Protein AF-X0TXX4-F1 (afdb_monomer_lite)

Secondary structure (DSSP, 8-state):
--SEEEEEETTEEEEEEE-SSPPPP--PPP-SSSSSSTTSS---S----EEEESSPPPHHHHHHHTTS---S--TTEEEEE-----SSSEE---STT---EESSSSSS--TTSPPP----S-----------SS-SSS--S--TTS---PPP-PPPBTTB-GGGS-GGG---SS-PPPPP----

InterPro domains:
  IPR013320 Concanavalin A-like lectin/glucanase domain superfamily [SSF49899] (5-96)

pLDDT: mean 77.92, std 17.13, range [40.81, 97.69]

Foldseek 3Di:
DDQWDWDDDLLHTDDIDGNPDDPDDDPQDDDDQADRACVHRGHDDDDFWDWDFPDDDDSVRCNVPVQARDQQDPPRTPFTFGLPPQDDFWGFTSHPNGPIDGFDDDRDDDPSTDHRDDDPDPRPPVPPPPPDPDDPDDDDPDDVVPVDPDDDDDDADPPGDPVPDDPVPDDDDPDDDDDDPDDD

Structure (mmCIF, N/CA/C/O backbone):
data_AF-X0TXX4-F1
#
_entry.id   AF-X0TXX4-F1
#
loop_
_atom_site.group_PDB
_atom_site.id
_atom_site.type_symbol
_atom_site.label_atom_id
_atom_site.label_alt_id
_atom_site.label_comp_id
_atom_site.label_asym_id
_atom_site.label_entity_id
_atom_site.label_seq_id
_atom_site.pdbx_PDB_ins_code
_atom_site.Cartn_x
_atom_site.Cartn_y
_atom_site.Cartn_z
_atom_site.occupancy
_atom_site.B_iso_or_equiv
_atom_site.auth_seq_id
_atom_site.auth_comp_id
_atom_site.auth_asym_id
_atom_site.auth_atom_id
_atom_site.pdbx_PDB_model_num
ATOM 1 N N . ALA A 1 1 ? -18.451 12.561 2.184 1.00 51.50 1 ALA A N 1
ATOM 2 C CA . ALA A 1 1 ? -16.978 12.527 2.180 1.00 51.50 1 ALA A CA 1
ATOM 3 C C . ALA A 1 1 ? -16.481 13.379 3.340 1.00 51.50 1 ALA A C 1
ATOM 5 O O . ALA A 1 1 ? -17.123 14.383 3.632 1.00 51.50 1 ALA A O 1
ATOM 6 N N . GLY A 1 2 ? -15.436 12.949 4.050 1.00 64.19 2 GLY A N 1
ATOM 7 C CA . GLY A 1 2 ? -14.816 13.775 5.089 1.00 64.19 2 GLY A CA 1
ATOM 8 C C . GLY A 1 2 ? -14.065 14.939 4.447 1.00 64.19 2 GLY A C 1
ATOM 9 O O . GLY A 1 2 ? -13.413 14.756 3.428 1.00 64.19 2 GLY A O 1
ATOM 10 N N . ASP A 1 3 ? -14.141 16.124 5.038 1.00 80.75 3 ASP A N 1
ATOM 11 C CA . ASP A 1 3 ? -13.482 17.353 4.580 1.00 80.75 3 ASP A CA 1
ATOM 12 C C . ASP A 1 3 ? -12.011 17.434 5.022 1.00 80.75 3 ASP A C 1
ATOM 14 O O . ASP A 1 3 ? -11.414 18.511 5.031 1.00 80.75 3 ASP A O 1
ATOM 18 N N . ARG A 1 4 ? -11.412 16.313 5.456 1.00 86.88 4 ARG A N 1
ATOM 19 C CA . ARG A 1 4 ? -10.088 16.290 6.088 1.00 86.88 4 ARG A CA 1
ATOM 20 C C . ARG A 1 4 ? -9.226 15.132 5.611 1.00 86.88 4 ARG A C 1
ATOM 22 O O . ARG A 1 4 ? -9.661 13.985 5.608 1.00 86.88 4 ARG A O 1
ATOM 29 N N . GLY A 1 5 ? -7.972 15.444 5.295 1.00 90.88 5 GLY A N 1
ATOM 30 C CA . GLY A 1 5 ? -6.904 14.479 5.061 1.00 90.88 5 GLY A CA 1
ATOM 31 C C . GLY A 1 5 ? -6.126 14.224 6.342 1.00 90.88 5 GLY A C 1
ATOM 32 O O . GLY A 1 5 ? -5.803 15.161 7.078 1.00 90.88 5 GLY A O 1
ATOM 33 N N . ARG A 1 6 ? -5.829 12.954 6.611 1.00 92.88 6 ARG A N 1
ATOM 34 C CA . ARG A 1 6 ? -5.108 12.525 7.808 1.00 92.88 6 ARG A CA 1
ATOM 35 C C . ARG A 1 6 ? -3.927 11.649 7.432 1.00 92.88 6 ARG A C 1
ATOM 37 O O . ARG A 1 6 ? -4.022 10.857 6.502 1.00 92.88 6 ARG A O 1
ATOM 44 N N . VAL A 1 7 ? -2.834 11.795 8.171 1.00 94.88 7 VAL A N 1
ATOM 45 C CA . VAL A 1 7 ? -1.635 10.961 8.032 1.00 94.88 7 VAL A CA 1
ATOM 46 C C . VAL A 1 7 ? -1.373 10.293 9.366 1.00 94.88 7 VAL A C 1
ATOM 48 O O . VAL A 1 7 ? -1.309 10.974 10.392 1.00 94.88 7 VAL A O 1
ATOM 51 N N . TYR A 1 8 ? -1.198 8.977 9.339 1.00 93.62 8 TYR A N 1
ATOM 52 C CA . TYR A 1 8 ? -0.873 8.159 10.499 1.00 93.62 8 TYR A CA 1
ATOM 53 C C . TYR A 1 8 ? 0.504 7.526 10.296 1.00 93.62 8 TYR A C 1
ATOM 55 O O . TYR A 1 8 ? 0.821 7.085 9.197 1.00 93.62 8 TYR A O 1
ATOM 63 N N . ILE A 1 9 ? 1.319 7.490 11.350 1.00 93.19 9 ILE A N 1
ATOM 64 C CA . ILE A 1 9 ? 2.591 6.753 11.379 1.00 93.19 9 ILE A CA 1
ATOM 65 C C . ILE A 1 9 ? 2.544 5.836 12.596 1.00 93.19 9 ILE A C 1
ATOM 67 O O . ILE A 1 9 ? 2.310 6.318 13.708 1.00 93.19 9 ILE A O 1
ATOM 71 N N . ASN A 1 10 ? 2.740 4.533 12.379 1.00 88.38 10 ASN A N 1
ATOM 72 C CA . ASN A 1 10 ? 2.623 3.484 13.402 1.00 88.38 10 ASN A CA 1
ATOM 73 C C . ASN A 1 10 ? 1.278 3.553 14.151 1.00 88.38 10 ASN A C 1
ATOM 75 O O . ASN A 1 10 ? 1.226 3.519 15.379 1.00 88.38 10 ASN A O 1
ATOM 79 N N . GLY A 1 11 ? 0.186 3.774 13.409 1.00 89.19 11 GLY A N 1
ATOM 80 C CA . GLY A 1 11 ? -1.167 3.888 13.964 1.00 89.19 11 GLY A CA 1
ATOM 81 C C . GLY A 1 11 ? -1.460 5.178 14.744 1.00 89.19 11 GLY A C 1
ATOM 82 O O . GLY A 1 11 ? -2.554 5.325 15.285 1.00 89.19 11 GLY A O 1
ATOM 83 N N . ILE A 1 12 ? -0.522 6.131 14.809 1.00 91.75 12 ILE A N 1
ATOM 84 C CA . ILE A 1 12 ? -0.677 7.404 15.531 1.00 91.75 12 ILE A CA 1
ATOM 85 C C . ILE A 1 12 ? -0.851 8.550 14.530 1.00 91.75 12 ILE A C 1
ATOM 87 O O . ILE A 1 12 ? -0.018 8.719 13.640 1.00 91.75 12 ILE A O 1
ATOM 91 N N . GLU A 1 13 ? -1.895 9.371 14.695 1.00 95.00 13 GLU A N 1
ATOM 92 C CA . GLU A 1 13 ? -2.137 10.554 13.851 1.00 95.00 13 GLU A CA 1
ATOM 93 C C . GLU A 1 13 ? -0.958 11.540 13.964 1.00 95.00 13 GLU A C 1
ATOM 95 O O . GLU A 1 13 ? -0.559 11.939 15.060 1.00 95.00 13 GLU A O 1
ATOM 100 N N . LYS A 1 14 ? -0.381 11.926 12.823 1.00 97.00 14 LYS A N 1
ATOM 101 C CA . LYS A 1 14 ? 0.724 12.894 12.707 1.00 97.00 14 LYS A CA 1
ATOM 102 C C . LYS A 1 14 ? 0.319 14.179 12.007 1.00 97.00 14 LYS A C 1
ATOM 104 O O . LYS A 1 14 ? 0.897 15.226 12.284 1.00 97.00 14 LYS A O 1
ATOM 109 N N . ALA A 1 15 ? -0.655 14.107 11.107 1.00 94.69 15 ALA A N 1
ATOM 110 C CA . ALA A 1 15 ? -1.175 15.272 10.413 1.00 94.69 15 ALA A CA 1
ATOM 111 C C . ALA A 1 15 ? -2.677 15.145 10.198 1.00 94.69 15 ALA A C 1
ATOM 113 O O . ALA A 1 15 ? -3.202 14.050 10.002 1.00 94.69 15 ALA A O 1
ATOM 114 N N . ASN A 1 16 ? -3.345 16.294 10.217 1.00 93.25 16 ASN A N 1
ATOM 115 C CA . ASN A 1 16 ? -4.785 16.393 10.075 1.00 93.25 16 ASN A CA 1
ATOM 116 C C . ASN A 1 16 ? -5.146 17.767 9.505 1.00 93.25 16 ASN A C 1
ATOM 118 O O . ASN A 1 16 ? -5.205 18.761 10.232 1.00 93.25 16 ASN A O 1
ATOM 122 N N . GLY A 1 17 ? -5.354 17.827 8.193 1.00 92.12 17 GLY A N 1
ATOM 123 C CA . GLY A 1 17 ? -5.601 19.063 7.453 1.00 92.12 17 GLY A CA 1
ATOM 124 C C . GLY A 1 17 ? -6.979 19.072 6.810 1.00 92.12 17 GLY A C 1
ATOM 125 O O . GLY A 1 17 ? -7.472 18.026 6.399 1.00 92.12 17 GLY A O 1
ATOM 126 N N . ALA A 1 18 ? -7.591 20.251 6.701 1.00 90.31 18 ALA A N 1
ATOM 127 C CA . ALA A 1 18 ? -8.781 20.415 5.874 1.00 90.31 18 ALA A CA 1
ATOM 128 C C . ALA A 1 18 ? -8.404 20.244 4.394 1.00 90.31 18 ALA A C 1
ATOM 130 O O . ALA A 1 18 ? -7.414 20.818 3.936 1.00 90.31 18 ALA A O 1
ATOM 131 N N . MET A 1 19 ? -9.187 19.465 3.655 1.00 86.25 19 MET A N 1
ATOM 132 C CA . MET A 1 19 ? -9.101 19.403 2.203 1.00 86.25 19 MET A CA 1
ATOM 133 C C . MET A 1 19 ? -9.845 20.613 1.641 1.00 86.25 19 MET A C 1
ATOM 135 O O . MET A 1 19 ? -11.038 20.786 1.871 1.00 86.25 19 MET A O 1
ATOM 139 N N . THR A 1 20 ? -9.129 21.490 0.940 1.00 82.56 20 THR A N 1
ATOM 140 C CA . THR A 1 20 ? -9.708 22.703 0.336 1.00 82.56 20 THR A CA 1
ATOM 141 C C . THR A 1 20 ? -10.320 22.446 -1.039 1.00 82.56 20 THR A C 1
ATOM 143 O O . THR A 1 20 ? -11.032 23.298 -1.566 1.00 82.56 20 THR A O 1
ATOM 146 N N . THR A 1 21 ? -10.044 21.277 -1.615 1.00 80.56 21 THR A N 1
ATOM 147 C CA . THR A 1 21 ? -10.571 20.789 -2.888 1.00 80.56 21 THR A CA 1
ATOM 148 C C . THR A 1 21 ? -10.736 19.280 -2.806 1.00 80.56 21 THR A C 1
ATOM 150 O O . THR A 1 21 ? -9.852 18.605 -2.271 1.00 80.56 21 THR A O 1
ATOM 153 N N . ASP A 1 22 ? -11.810 18.753 -3.385 1.00 78.56 22 ASP A N 1
ATOM 154 C CA . ASP A 1 22 ? -11.937 17.311 -3.575 1.00 78.56 22 ASP A CA 1
ATOM 155 C C . ASP A 1 22 ? -10.839 16.805 -4.530 1.00 78.56 22 ASP A C 1
ATOM 157 O O . ASP A 1 22 ? -10.468 17.521 -5.472 1.00 78.56 22 ASP A O 1
ATOM 161 N N . PRO A 1 23 ? -10.304 15.588 -4.322 1.00 76.38 23 PRO A N 1
ATOM 162 C CA . PRO A 1 23 ? -9.406 14.965 -5.283 1.00 76.38 23 PRO A CA 1
ATOM 163 C C . PRO A 1 23 ? -10.091 14.880 -6.651 1.00 76.38 23 PRO A C 1
ATOM 165 O O . PRO A 1 23 ? -11.143 14.256 -6.794 1.00 76.38 23 PRO A O 1
ATOM 168 N N . ALA A 1 24 ? -9.509 15.523 -7.662 1.00 75.38 24 ALA A N 1
ATOM 169 C CA . ALA A 1 24 ? -10.048 15.473 -9.013 1.00 75.38 24 ALA A CA 1
ATOM 170 C C . ALA A 1 24 ? -9.874 14.064 -9.597 1.00 75.38 24 ALA A C 1
ATOM 172 O O . ALA A 1 24 ? -8.774 13.501 -9.570 1.00 75.38 24 ALA A O 1
ATOM 173 N N . SER A 1 25 ? -10.944 13.521 -10.182 1.00 79.12 25 SER A N 1
ATOM 174 C CA . SER A 1 25 ? -10.847 12.326 -11.017 1.00 79.12 25 SER A CA 1
ATOM 175 C C . SER A 1 25 ? -9.889 12.598 -12.173 1.00 79.12 25 SER A C 1
ATOM 177 O O . SER A 1 25 ? -10.044 13.594 -12.885 1.00 79.12 25 SER A O 1
ATOM 179 N N . ASN A 1 26 ? -8.925 11.713 -12.370 1.00 80.69 26 ASN A N 1
ATOM 180 C CA . ASN A 1 26 ? -8.012 11.752 -13.499 1.00 80.69 26 ASN A CA 1
ATOM 181 C C . ASN A 1 26 ? -7.739 10.324 -13.980 1.00 80.69 26 ASN A C 1
ATOM 183 O O . ASN A 1 26 ? -7.977 9.361 -13.254 1.00 80.69 26 ASN A O 1
ATOM 187 N N . ASP A 1 27 ? -7.272 10.210 -15.214 1.00 79.50 27 ASP A N 1
ATOM 188 C CA . ASP A 1 27 ? -6.887 8.968 -15.883 1.00 79.50 27 ASP A CA 1
ATOM 189 C C . ASP A 1 27 ? -5.367 8.740 -15.848 1.00 79.50 27 ASP A C 1
ATOM 191 O O . ASP A 1 27 ? -4.839 7.893 -16.572 1.00 79.50 27 ASP A O 1
ATOM 195 N N . ALA A 1 28 ? -4.642 9.496 -15.014 1.00 81.81 28 ALA A N 1
ATOM 196 C CA . ALA A 1 28 ? -3.208 9.333 -14.894 1.00 81.81 28 ALA A CA 1
ATOM 197 C C . ALA A 1 28 ? -2.888 7.984 -14.244 1.00 81.81 28 ALA A C 1
ATOM 199 O O . ALA A 1 28 ? -3.539 7.541 -13.298 1.00 81.81 28 ALA A O 1
ATOM 200 N N . THR A 1 29 ? -1.836 7.338 -14.739 1.00 82.62 29 THR A N 1
ATOM 201 C CA . THR A 1 29 ? -1.338 6.096 -14.153 1.00 82.62 29 THR A CA 1
ATOM 202 C C . THR A 1 29 ? -0.909 6.331 -12.707 1.00 82.62 29 THR A C 1
ATOM 204 O O . THR A 1 29 ? -0.007 7.131 -12.451 1.00 82.62 29 THR A O 1
ATOM 207 N N . THR A 1 30 ? -1.510 5.599 -11.770 1.00 86.81 30 THR A N 1
ATOM 208 C CA . THR A 1 30 ? -1.076 5.583 -10.371 1.00 86.81 30 THR A CA 1
ATOM 209 C C . THR A 1 30 ? 0.318 4.972 -10.262 1.00 86.81 30 THR A C 1
ATOM 211 O O . THR A 1 30 ? 0.625 3.967 -10.904 1.00 86.81 30 THR A O 1
ATOM 214 N N . LYS A 1 31 ? 1.180 5.596 -9.461 1.00 88.12 31 LYS A N 1
ATOM 215 C CA . LYS A 1 31 ? 2.550 5.143 -9.218 1.00 88.12 31 LYS A CA 1
ATOM 216 C C . LYS A 1 31 ? 2.797 5.065 -7.722 1.00 88.12 31 LYS A C 1
ATOM 218 O O . LYS A 1 31 ? 2.371 5.943 -6.977 1.00 88.12 31 LYS A O 1
ATOM 223 N N . ILE A 1 32 ? 3.508 4.025 -7.311 1.00 90.06 32 ILE A N 1
ATOM 224 C CA . ILE A 1 32 ? 3.981 3.829 -5.943 1.00 90.06 32 ILE A CA 1
ATOM 225 C C . ILE A 1 32 ? 5.501 4.035 -5.967 1.00 90.06 32 ILE A C 1
ATOM 227 O O . ILE A 1 32 ? 6.170 3.618 -6.911 1.00 90.06 32 ILE A O 1
ATOM 231 N N . GLY A 1 33 ? 6.040 4.751 -4.978 1.00 89.56 33 GLY A N 1
ATOM 232 C CA . GLY A 1 33 ? 7.481 5.014 -4.857 1.00 89.56 33 GLY A CA 1
ATOM 233 C C . GLY A 1 33 ? 8.025 6.229 -5.627 1.00 89.56 33 GLY A C 1
ATOM 234 O O . GLY A 1 33 ? 9.213 6.520 -5.524 1.00 89.56 33 GLY A O 1
ATOM 235 N N . CYS A 1 34 ? 7.203 6.981 -6.366 1.00 85.12 34 CYS A N 1
ATOM 236 C CA . CYS A 1 34 ? 7.596 8.262 -6.979 1.00 85.12 34 CYS A CA 1
ATOM 237 C C . CYS A 1 34 ? 6.379 9.169 -7.222 1.00 85.12 34 CYS A C 1
ATOM 239 O O . CYS A 1 34 ? 5.239 8.710 -7.138 1.00 85.12 34 CYS A O 1
ATOM 241 N N . ARG A 1 35 ? 6.602 10.453 -7.546 1.00 79.25 35 ARG A N 1
ATOM 242 C CA . ARG A 1 35 ? 5.504 11.396 -7.829 1.00 79.25 35 ARG A CA 1
ATOM 243 C C . ARG A 1 35 ? 4.951 11.258 -9.248 1.00 79.25 35 ARG A C 1
ATOM 245 O O . ARG A 1 35 ? 3.742 11.176 -9.421 1.00 79.25 35 ARG A O 1
ATOM 252 N N . ASN A 1 36 ? 5.825 11.282 -10.254 1.00 73.12 36 ASN A N 1
ATOM 253 C CA . ASN A 1 36 ? 5.432 11.265 -11.672 1.00 73.12 36 ASN A CA 1
ATOM 254 C C . ASN A 1 36 ? 6.213 10.228 -12.494 1.00 73.12 36 ASN A C 1
ATOM 256 O O . ASN A 1 36 ? 5.648 9.575 -13.368 1.00 73.12 36 ASN A O 1
ATOM 260 N N . ASN A 1 37 ? 7.515 10.082 -12.247 1.00 72.56 37 ASN A N 1
ATOM 261 C CA . ASN A 1 37 ? 8.386 9.070 -12.848 1.00 72.56 37 ASN A CA 1
ATOM 262 C C . ASN A 1 37 ? 9.597 8.829 -11.929 1.00 72.56 37 ASN A C 1
ATOM 264 O O . ASN A 1 37 ? 9.779 9.565 -10.962 1.00 72.56 37 ASN A O 1
ATOM 268 N N . PHE A 1 38 ? 10.438 7.838 -12.247 1.00 66.75 38 PHE A N 1
ATOM 269 C CA . PHE A 1 38 ? 11.605 7.462 -11.433 1.00 66.75 38 PHE A CA 1
ATOM 270 C C . PHE A 1 38 ? 12.577 8.611 -11.123 1.00 66.75 38 PHE A C 1
ATOM 272 O O . PHE A 1 38 ? 13.254 8.580 -10.102 1.00 66.75 38 PHE A O 1
ATOM 279 N N . ASN A 1 39 ? 12.630 9.642 -11.968 1.00 74.56 39 ASN A N 1
ATOM 280 C CA . ASN A 1 39 ? 13.518 10.787 -11.779 1.00 74.56 39 ASN A CA 1
ATOM 281 C C . ASN A 1 39 ? 12.857 11.940 -11.003 1.00 74.56 39 ASN A C 1
ATOM 283 O O . ASN A 1 39 ? 13.535 12.910 -10.667 1.00 74.56 39 ASN A O 1
ATOM 287 N N . ASP A 1 40 ? 11.552 11.858 -10.724 1.00 80.69 40 ASP A N 1
ATOM 288 C CA . ASP A 1 40 ? 10.781 12.911 -10.068 1.00 80.69 40 ASP A CA 1
ATOM 289 C C . ASP A 1 40 ? 10.355 12.488 -8.657 1.00 80.69 40 ASP A C 1
ATOM 291 O O . ASP A 1 40 ? 9.339 11.812 -8.460 1.00 80.69 40 ASP A O 1
ATOM 295 N N . PHE A 1 41 ? 11.159 12.916 -7.679 1.00 81.50 41 PHE A N 1
ATOM 296 C CA . PHE A 1 41 ? 11.013 12.614 -6.251 1.00 81.50 41 PHE A CA 1
ATOM 297 C C . PHE A 1 41 ? 10.909 11.106 -5.961 1.00 81.50 41 PHE A C 1
ATOM 299 O O . PHE A 1 41 ? 9.877 10.655 -5.453 1.00 81.50 41 PHE A O 1
ATOM 306 N N . PRO A 1 42 ? 11.951 10.313 -6.279 1.00 84.94 42 PRO A N 1
ATOM 307 C CA . PRO A 1 42 ? 11.963 8.901 -5.925 1.00 84.94 42 PRO A CA 1
ATOM 308 C C . PRO A 1 42 ? 11.967 8.730 -4.403 1.00 84.94 42 PRO A C 1
ATOM 310 O O . PRO A 1 42 ? 12.695 9.417 -3.680 1.00 84.94 42 PRO A O 1
ATOM 313 N N . PHE A 1 43 ? 11.157 7.794 -3.922 1.00 89.00 43 PHE A N 1
ATOM 314 C CA . PHE A 1 43 ? 11.247 7.303 -2.558 1.00 89.00 43 PHE A CA 1
ATOM 315 C C . PHE A 1 43 ? 12.504 6.440 -2.424 1.00 89.00 43 PHE A C 1
ATOM 317 O O . PHE A 1 43 ? 12.724 5.530 -3.219 1.00 89.00 43 PHE A O 1
ATOM 324 N N . ASN A 1 44 ? 13.338 6.740 -1.429 1.00 87.19 44 ASN A N 1
ATOM 325 C CA . ASN A 1 44 ? 14.546 5.973 -1.145 1.00 87.19 44 ASN A CA 1
ATOM 326 C C . ASN A 1 44 ? 14.307 5.077 0.075 1.00 87.19 44 ASN A C 1
ATOM 328 O O . ASN A 1 44 ? 14.536 5.497 1.210 1.00 87.19 44 ASN A O 1
ATOM 332 N N . GLY A 1 45 ? 13.793 3.877 -0.178 1.00 88.75 45 GLY A N 1
ATOM 333 C CA . GLY A 1 45 ? 13.467 2.874 0.831 1.00 88.75 45 GLY A CA 1
ATOM 334 C C . GLY A 1 45 ? 12.738 1.681 0.216 1.00 88.75 45 GLY A C 1
ATOM 335 O O . GLY A 1 45 ? 12.571 1.613 -1.002 1.00 88.75 45 GLY A O 1
ATOM 336 N N . THR A 1 46 ? 12.295 0.760 1.065 1.00 89.69 46 THR A N 1
ATOM 337 C CA . THR A 1 46 ? 11.452 -0.384 0.695 1.00 89.69 46 THR A CA 1
ATOM 338 C C . THR A 1 46 ? 9.981 -0.085 0.992 1.00 89.69 46 THR A C 1
ATOM 340 O O . THR A 1 46 ? 9.664 0.749 1.845 1.00 89.69 46 THR A O 1
ATOM 343 N N . ILE A 1 47 ? 9.078 -0.712 0.238 1.00 90.81 47 ILE A N 1
ATOM 344 C CA . ILE A 1 47 ? 7.623 -0.579 0.373 1.00 90.81 47 ILE A CA 1
ATOM 345 C C . ILE A 1 47 ? 7.052 -1.990 0.430 1.00 90.81 47 ILE A C 1
ATOM 347 O O . ILE A 1 47 ? 7.492 -2.844 -0.330 1.00 90.81 47 ILE A O 1
ATOM 351 N N . ASP A 1 48 ? 6.086 -2.190 1.317 1.00 91.56 48 ASP A N 1
ATOM 352 C CA . ASP A 1 48 ? 5.453 -3.474 1.601 1.00 91.56 48 ASP A CA 1
ATOM 353 C C . ASP A 1 48 ? 3.966 -3.242 1.956 1.00 91.56 48 ASP A C 1
ATOM 355 O O . ASP A 1 48 ? 3.602 -2.116 2.326 1.00 91.56 48 ASP A O 1
ATOM 359 N N . GLU A 1 49 ? 3.121 -4.271 1.834 1.00 92.50 49 GLU A N 1
ATOM 360 C CA . GLU A 1 49 ? 1.732 -4.315 2.331 1.00 92.50 49 GLU A CA 1
ATOM 361 C C . GLU A 1 49 ? 0.846 -3.115 1.903 1.00 92.50 49 GLU A C 1
ATOM 363 O O . GLU A 1 49 ? 0.124 -2.502 2.703 1.00 92.50 49 GLU A O 1
ATOM 368 N N . VAL A 1 50 ? 0.886 -2.728 0.622 1.00 94.75 50 VAL A N 1
ATOM 369 C CA . VAL A 1 50 ? 0.118 -1.572 0.128 1.00 94.75 50 VAL A CA 1
ATOM 370 C C . VAL A 1 50 ? -1.343 -1.946 -0.068 1.00 94.75 50 VAL A C 1
ATOM 372 O O . VAL A 1 50 ? -1.677 -2.734 -0.945 1.00 94.75 50 VAL A O 1
ATOM 375 N N . ALA A 1 51 ? -2.235 -1.291 0.673 1.00 95.88 51 ALA A N 1
ATOM 376 C CA . ALA A 1 51 ? -3.680 -1.452 0.550 1.00 95.88 51 ALA A CA 1
ATOM 377 C C . ALA A 1 51 ? -4.386 -0.115 0.281 1.00 95.88 51 ALA A C 1
ATOM 379 O O . ALA A 1 51 ? -4.039 0.924 0.852 1.00 95.88 51 ALA A O 1
ATOM 380 N N . ILE A 1 52 ? -5.419 -0.142 -0.561 1.00 95.81 52 ILE A N 1
ATOM 381 C CA . ILE A 1 52 ? -6.269 1.012 -0.873 1.00 95.81 52 ILE A CA 1
ATOM 382 C C . ILE A 1 52 ? -7.716 0.650 -0.550 1.00 95.81 52 ILE A C 1
ATOM 384 O O . ILE A 1 52 ? -8.207 -0.396 -0.967 1.00 95.81 52 ILE A O 1
ATOM 388 N N . TYR A 1 53 ? -8.409 1.543 0.156 1.00 95.81 53 TYR A N 1
ATOM 389 C CA . TYR A 1 53 ? -9.816 1.398 0.526 1.00 95.81 53 TYR A CA 1
ATOM 390 C C . TYR A 1 53 ? -10.660 2.518 -0.094 1.00 95.81 53 TYR A C 1
ATOM 392 O O . TYR A 1 53 ? -10.202 3.656 -0.200 1.00 95.81 53 TYR A O 1
ATOM 400 N N . ASP A 1 54 ? -11.915 2.231 -0.445 1.00 94.38 54 ASP A N 1
ATOM 401 C CA . ASP A 1 54 ? -12.878 3.230 -0.949 1.00 94.38 54 ASP A CA 1
ATOM 402 C C . ASP A 1 54 ? -13.468 4.134 0.155 1.00 94.38 54 ASP A C 1
ATOM 404 O O . ASP A 1 54 ? -14.290 5.020 -0.103 1.00 94.38 54 ASP A O 1
ATOM 408 N N . ARG A 1 55 ? -13.028 3.923 1.400 1.00 93.38 55 ARG A N 1
ATOM 409 C CA . ARG A 1 55 ? -13.483 4.633 2.592 1.00 93.38 55 ARG A CA 1
ATOM 410 C C . ARG A 1 55 ? -12.315 5.069 3.462 1.00 93.38 55 ARG A C 1
ATOM 412 O O . ARG A 1 55 ? -11.227 4.500 3.428 1.00 93.38 55 ARG A O 1
ATOM 419 N N . ALA A 1 56 ? -12.584 6.042 4.326 1.00 92.31 56 ALA A N 1
ATOM 420 C CA . ALA A 1 56 ? -11.668 6.372 5.406 1.00 92.31 56 ALA A CA 1
ATOM 421 C C . ALA A 1 56 ? -11.665 5.249 6.458 1.00 92.31 56 ALA A C 1
ATOM 423 O O . ALA A 1 56 ? -12.731 4.828 6.919 1.00 92.31 56 ALA A O 1
ATOM 424 N N . LEU A 1 57 ? -10.470 4.796 6.840 1.00 93.69 57 LEU A N 1
ATOM 425 C CA . LEU A 1 57 ? -10.266 3.904 7.979 1.00 93.69 57 LEU A CA 1
ATOM 426 C C . LEU A 1 57 ? -10.210 4.704 9.287 1.00 93.69 57 LEU A C 1
ATOM 428 O O . LEU A 1 57 ? -9.729 5.843 9.311 1.00 93.69 57 LEU A O 1
ATOM 432 N N . SER A 1 58 ? -10.683 4.107 10.379 1.00 92.00 58 SER A N 1
ATOM 433 C CA . SER A 1 58 ? -10.480 4.635 11.729 1.00 92.00 58 SER A CA 1
ATOM 434 C C . SER A 1 58 ? -9.054 4.358 12.225 1.00 92.00 58 SER A C 1
ATOM 436 O O . SER A 1 58 ? -8.334 3.521 11.680 1.00 92.00 58 SER A O 1
ATOM 438 N N . ALA A 1 59 ? -8.626 5.051 13.285 1.00 91.62 59 ALA A N 1
ATOM 439 C CA . ALA A 1 59 ? -7.314 4.804 13.884 1.00 91.62 59 ALA A CA 1
ATOM 440 C C . ALA A 1 59 ? -7.209 3.382 14.469 1.00 91.62 59 ALA A C 1
ATOM 442 O O . ALA A 1 59 ? -6.148 2.765 14.418 1.00 91.62 59 ALA A O 1
ATOM 443 N N . GLU A 1 60 ? -8.311 2.857 15.003 1.00 91.19 60 GLU A N 1
ATOM 444 C CA . GLU A 1 60 ? -8.418 1.496 15.528 1.00 91.19 60 GLU A CA 1
ATOM 445 C C . GLU A 1 60 ? -8.273 0.460 14.412 1.00 91.19 60 GLU A C 1
ATOM 447 O O . GLU A 1 60 ? -7.518 -0.493 14.576 1.00 91.19 60 GLU A O 1
ATOM 452 N N . GLU A 1 61 ? -8.925 0.673 13.266 1.00 93.12 61 GLU A N 1
ATOM 453 C CA . GLU A 1 61 ? -8.804 -0.210 12.098 1.00 93.12 61 GLU A CA 1
ATOM 454 C C . GLU A 1 61 ? -7.378 -0.211 11.540 1.00 93.12 61 GLU A C 1
ATOM 456 O O . GLU A 1 61 ? -6.817 -1.272 11.278 1.00 93.12 61 GLU A O 1
ATOM 461 N N . ILE A 1 62 ? -6.751 0.966 11.432 1.00 92.44 62 ILE A N 1
ATOM 462 C CA . ILE A 1 62 ? -5.344 1.078 11.019 1.00 92.44 62 ILE A CA 1
ATOM 463 C C . ILE A 1 62 ? -4.451 0.270 11.967 1.00 92.44 62 ILE A C 1
ATOM 465 O O . ILE A 1 62 ? -3.611 -0.500 11.515 1.00 92.44 62 ILE A O 1
ATOM 469 N N . ARG A 1 63 ? -4.637 0.416 13.283 1.00 90.12 63 ARG A N 1
ATOM 470 C CA . ARG A 1 63 ? -3.837 -0.302 14.285 1.00 90.12 63 ARG A CA 1
ATOM 471 C C . ARG A 1 63 ? -4.068 -1.808 14.283 1.00 90.12 63 ARG A C 1
ATOM 473 O O . ARG A 1 63 ? -3.121 -2.539 14.543 1.00 90.12 63 ARG A O 1
ATOM 480 N N . ALA A 1 64 ? -5.297 -2.250 14.036 1.00 88.12 64 ALA A N 1
ATOM 481 C CA . ALA A 1 64 ? -5.625 -3.669 13.954 1.00 88.12 64 ALA A CA 1
ATOM 482 C C . ALA A 1 64 ? -4.940 -4.330 12.751 1.00 88.12 64 ALA A C 1
ATOM 484 O O . ALA A 1 64 ? -4.466 -5.454 12.869 1.00 88.12 64 ALA A O 1
ATOM 485 N N . ASN A 1 65 ? -4.841 -3.604 11.634 1.00 89.06 65 ASN A N 1
ATOM 486 C CA . ASN A 1 65 ? -4.361 -4.157 10.373 1.00 89.06 65 ASN A CA 1
ATOM 487 C C . ASN A 1 65 ? -2.847 -3.977 10.153 1.00 89.06 65 ASN A C 1
ATOM 489 O O . ASN A 1 65 ? -2.241 -4.782 9.461 1.00 89.06 65 ASN A O 1
ATOM 493 N N . MET A 1 66 ? -2.203 -2.954 10.735 1.00 87.31 66 MET A N 1
ATOM 494 C CA . MET A 1 66 ? -0.808 -2.583 10.404 1.00 87.31 66 MET A CA 1
ATOM 495 C C . MET A 1 66 ? 0.273 -3.622 10.760 1.00 87.31 66 MET A C 1
ATOM 497 O O . MET A 1 66 ? 1.439 -3.414 10.435 1.00 87.31 66 MET A O 1
ATOM 501 N N . HIS A 1 67 ? -0.081 -4.696 11.467 1.00 83.50 67 HIS A N 1
ATOM 502 C CA . HIS A 1 67 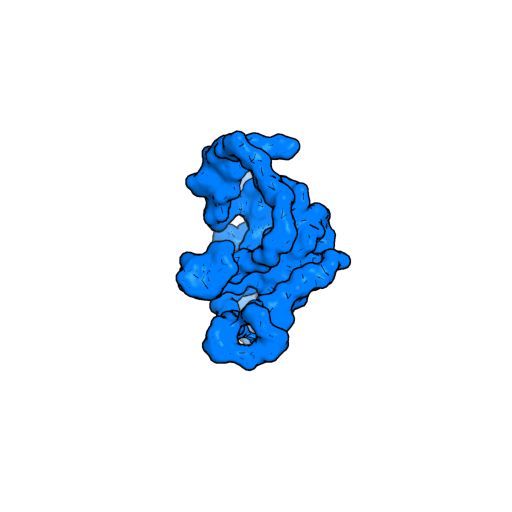? 0.834 -5.777 11.862 1.00 83.50 67 HIS A CA 1
ATOM 503 C C . HIS A 1 67 ? 0.368 -7.156 11.389 1.00 83.50 67 HIS A C 1
ATOM 505 O O . HIS A 1 67 ? 0.893 -8.177 11.832 1.00 83.50 67 HIS A O 1
ATOM 511 N N . THR A 1 68 ? -0.640 -7.197 10.525 1.00 84.06 68 THR A N 1
ATOM 512 C CA . THR A 1 68 ? -1.240 -8.435 10.042 1.00 84.06 68 THR A CA 1
ATOM 513 C C . THR A 1 68 ? -1.317 -8.391 8.532 1.00 84.06 68 THR A C 1
ATOM 515 O O . THR A 1 68 ? -1.813 -7.411 7.980 1.00 84.06 68 THR A O 1
ATOM 518 N N . ARG A 1 69 ? -0.915 -9.480 7.879 1.00 87.62 69 ARG A N 1
ATOM 519 C CA . ARG A 1 69 ? -1.189 -9.658 6.456 1.00 87.62 69 ARG A CA 1
ATOM 520 C C . ARG A 1 69 ? -2.700 -9.642 6.225 1.00 87.62 69 ARG A C 1
ATOM 522 O O . ARG A 1 69 ? -3.441 -10.332 6.935 1.00 87.62 69 ARG A O 1
ATOM 529 N N . LEU A 1 70 ? -3.145 -8.876 5.237 1.00 91.62 70 LEU A N 1
ATOM 530 C CA . LEU A 1 70 ? -4.547 -8.847 4.839 1.00 91.62 70 LEU A CA 1
ATOM 531 C C . LEU A 1 70 ? -4.912 -10.105 4.039 1.00 91.62 70 LEU A C 1
ATOM 533 O O . LEU A 1 70 ? -4.072 -10.790 3.460 1.00 91.62 70 LEU A O 1
ATOM 537 N N . THR A 1 71 ? -6.201 -10.421 4.008 1.00 93.00 71 THR A N 1
ATOM 538 C CA . THR A 1 71 ? -6.748 -11.556 3.250 1.00 93.00 71 THR A CA 1
ATOM 539 C C . THR A 1 71 ? -7.097 -11.198 1.806 1.00 93.00 71 THR A C 1
ATOM 541 O O . THR A 1 71 ? -7.434 -12.089 1.024 1.00 93.00 71 THR A O 1
ATOM 544 N N . GLY A 1 72 ? -7.092 -9.906 1.463 1.00 94.62 72 GLY A N 1
ATOM 545 C CA . GLY A 1 72 ? -7.505 -9.384 0.161 1.00 94.62 72 GLY A CA 1
ATOM 546 C C . GLY A 1 72 ? -9.022 -9.255 0.001 1.00 94.62 72 GLY A C 1
ATOM 547 O O . GLY A 1 72 ? -9.483 -8.800 -1.037 1.00 94.62 72 GLY A O 1
ATOM 548 N N . ASN A 1 73 ? -9.824 -9.628 1.003 1.00 94.75 73 ASN A N 1
ATOM 549 C CA . ASN A 1 73 ? -11.293 -9.571 0.952 1.00 94.75 73 ASN A CA 1
ATOM 550 C C . ASN A 1 73 ? -11.890 -8.634 2.010 1.00 94.75 73 ASN A C 1
ATOM 552 O O . ASN A 1 73 ? -13.072 -8.735 2.355 1.00 94.75 73 ASN A O 1
ATOM 556 N N . GLU A 1 74 ? -11.077 -7.732 2.552 1.00 94.56 74 GLU A N 1
ATOM 557 C CA . GLU A 1 74 ? -11.510 -6.761 3.541 1.00 94.56 74 GLU A CA 1
ATOM 558 C C . GLU A 1 74 ? -12.633 -5.879 2.966 1.00 94.56 74 GLU A C 1
ATOM 560 O O . GLU A 1 74 ? -12.588 -5.476 1.797 1.00 94.56 74 GLU A O 1
ATOM 565 N N . PRO A 1 75 ? -13.662 -5.540 3.765 1.00 93.62 75 PRO A N 1
ATOM 566 C CA . PRO A 1 75 ? -14.724 -4.658 3.309 1.00 93.62 75 PRO A CA 1
ATOM 567 C C . PRO A 1 75 ? -14.154 -3.344 2.783 1.00 93.62 75 PRO A C 1
ATOM 569 O O . PRO A 1 75 ? -13.339 -2.710 3.459 1.00 93.62 75 PRO A O 1
ATOM 572 N N . ASN A 1 76 ? -14.637 -2.922 1.611 1.00 95.31 76 ASN A N 1
ATOM 573 C CA . ASN A 1 76 ? -14.252 -1.670 0.961 1.00 95.31 76 ASN A CA 1
ATOM 574 C C . ASN A 1 76 ? -12.793 -1.605 0.477 1.00 95.31 76 ASN A C 1
ATOM 576 O O . ASN A 1 76 ? -12.332 -0.525 0.108 1.00 95.31 76 ASN A O 1
ATOM 580 N N . LEU A 1 77 ? -12.066 -2.724 0.463 1.00 96.31 77 LEU A N 1
ATOM 581 C CA . LEU A 1 77 ? -10.750 -2.817 -0.162 1.00 96.31 77 LEU A CA 1
ATOM 582 C C . LEU A 1 77 ? -10.894 -2.775 -1.688 1.00 96.31 77 LEU A C 1
ATOM 584 O O . LEU A 1 77 ? -11.698 -3.513 -2.247 1.00 96.31 77 LEU A O 1
ATOM 588 N N . VAL A 1 78 ? -10.112 -1.929 -2.358 1.00 96.25 78 VAL A N 1
ATOM 589 C CA . VAL A 1 78 ? -10.126 -1.764 -3.826 1.00 96.25 78 VAL A CA 1
ATOM 590 C C . VAL A 1 78 ? -8.818 -2.169 -4.506 1.00 96.25 78 VAL A C 1
ATOM 592 O O . VAL A 1 78 ? -8.765 -2.248 -5.731 1.00 96.25 78 VAL A O 1
ATOM 595 N N . GLY A 1 79 ? -7.768 -2.412 -3.724 1.00 96.94 79 GLY A N 1
ATOM 596 C CA . GLY A 1 79 ? -6.488 -2.923 -4.200 1.00 96.94 79 GLY A CA 1
ATOM 597 C C . GLY A 1 79 ? -5.591 -3.295 -3.027 1.00 96.94 79 GLY A C 1
ATOM 598 O O . GLY A 1 79 ? -5.579 -2.574 -2.025 1.00 96.94 79 GLY A O 1
ATOM 599 N N . TYR A 1 80 ? -4.872 -4.407 -3.141 1.00 97.25 80 TYR A N 1
ATOM 600 C CA . TYR A 1 80 ? -3.909 -4.860 -2.142 1.00 97.25 80 TYR A CA 1
ATOM 601 C C . TYR A 1 80 ? -2.730 -5.572 -2.802 1.00 97.25 80 TYR A C 1
ATOM 603 O O . TYR A 1 80 ? -2.925 -6.574 -3.480 1.00 97.25 80 TYR A O 1
ATOM 611 N N . TRP A 1 81 ? -1.524 -5.052 -2.590 1.00 96.12 81 TRP A N 1
ATOM 612 C CA . TRP A 1 81 ? -0.262 -5.609 -3.072 1.00 96.12 81 TRP A CA 1
ATOM 613 C C . TRP A 1 81 ? 0.628 -5.883 -1.861 1.00 96.12 81 TRP A C 1
ATOM 615 O O . TRP A 1 81 ? 1.075 -4.943 -1.200 1.00 96.12 81 TRP A O 1
ATOM 625 N N . ASP A 1 82 ? 0.843 -7.161 -1.566 1.00 93.75 82 ASP A N 1
ATOM 626 C CA . ASP A 1 82 ? 1.706 -7.630 -0.476 1.00 93.75 82 ASP A CA 1
ATOM 627 C C . ASP A 1 82 ? 3.185 -7.698 -0.876 1.00 93.75 82 ASP A C 1
ATOM 629 O O . ASP A 1 82 ? 4.034 -7.796 -0.013 1.00 93.75 82 ASP A O 1
ATOM 633 N N . PHE A 1 83 ? 3.492 -7.609 -2.174 1.00 92.69 83 PHE A N 1
ATOM 634 C CA . PHE A 1 83 ? 4.853 -7.601 -2.714 1.00 92.69 83 PHE A CA 1
ATOM 635 C C . PHE A 1 83 ? 5.706 -8.829 -2.348 1.00 92.69 83 PHE A C 1
ATOM 637 O O . PHE A 1 83 ? 6.936 -8.755 -2.324 1.00 92.69 83 PHE A O 1
ATOM 644 N N . ASP A 1 84 ? 5.056 -9.977 -2.161 1.00 91.75 84 ASP A N 1
ATOM 645 C CA . ASP A 1 84 ? 5.696 -11.238 -1.774 1.00 91.75 84 ASP A CA 1
ATOM 646 C C . ASP A 1 84 ? 5.969 -12.190 -2.951 1.00 91.75 84 ASP A C 1
ATOM 648 O O . ASP A 1 84 ? 6.302 -13.363 -2.760 1.00 91.75 84 ASP A O 1
ATOM 652 N N . GLU A 1 85 ? 5.838 -11.729 -4.196 1.00 92.06 85 GLU A N 1
ATOM 653 C CA . GLU A 1 85 ? 6.087 -12.575 -5.367 1.00 92.06 85 GLU A CA 1
ATOM 654 C C . GLU A 1 85 ? 7.550 -13.013 -5.492 1.00 92.06 85 GLU A C 1
ATOM 656 O O . GLU A 1 85 ? 7.827 -14.076 -6.050 1.00 92.06 85 GLU A O 1
ATOM 661 N N . GLY A 1 86 ? 8.485 -12.179 -5.027 1.00 88.75 86 GLY A N 1
ATOM 662 C CA . GLY A 1 86 ? 9.928 -12.447 -5.017 1.00 88.75 86 GLY A CA 1
ATOM 663 C C . GLY A 1 86 ? 10.608 -12.489 -6.394 1.00 88.75 86 GLY A C 1
ATOM 664 O O . GLY A 1 86 ? 11.832 -12.389 -6.485 1.00 88.75 86 GLY A O 1
ATOM 665 N N . GLU A 1 87 ? 9.851 -12.607 -7.486 1.00 88.25 87 GLU A N 1
ATOM 666 C CA . GLU A 1 87 ? 10.378 -12.644 -8.845 1.00 88.25 87 GLU A CA 1
ATOM 667 C C . GLU A 1 87 ? 9.408 -12.095 -9.900 1.00 88.25 87 GLU A C 1
ATOM 669 O O . GLU A 1 87 ? 8.217 -11.885 -9.685 1.00 88.25 87 GLU A O 1
ATOM 674 N N . GLY A 1 88 ? 9.937 -11.860 -11.102 1.00 91.00 88 GLY A N 1
ATOM 675 C CA . GLY A 1 88 ? 9.153 -11.371 -12.230 1.00 91.00 88 GLY A CA 1
ATOM 676 C C . GLY A 1 88 ? 8.916 -9.861 -12.203 1.00 91.00 88 GLY A C 1
ATOM 677 O O . GLY A 1 88 ? 9.676 -9.095 -11.618 1.00 91.00 88 GLY A O 1
ATOM 678 N N . GLN A 1 89 ? 7.896 -9.432 -12.947 1.00 93.31 89 GLN A N 1
ATOM 679 C CA . GLN A 1 89 ? 7.629 -8.025 -13.285 1.00 93.31 89 GLN A CA 1
ATOM 680 C C . GLN A 1 89 ? 6.242 -7.552 -12.848 1.00 93.31 89 GLN A C 1
ATOM 682 O O . GLN A 1 89 ? 5.866 -6.411 -13.117 1.00 93.31 89 GLN A O 1
ATOM 687 N N . VAL A 1 90 ? 5.464 -8.437 -12.233 1.00 94.44 90 VAL A N 1
ATOM 688 C CA . VAL A 1 90 ? 4.072 -8.197 -11.863 1.00 94.44 90 VAL A CA 1
ATOM 689 C C . VAL A 1 90 ? 3.994 -8.221 -10.348 1.00 94.44 90 VAL A C 1
ATOM 691 O O . VAL A 1 90 ? 4.461 -9.178 -9.746 1.00 94.44 90 VAL A O 1
ATOM 694 N N . ALA A 1 91 ? 3.405 -7.178 -9.775 1.00 95.38 91 ALA A N 1
ATOM 695 C CA . ALA A 1 91 ? 2.941 -7.193 -8.395 1.00 95.38 91 ALA A CA 1
ATOM 696 C C . ALA A 1 91 ? 1.444 -7.498 -8.435 1.00 95.38 91 ALA A C 1
ATOM 698 O O . ALA A 1 91 ? 0.667 -6.719 -9.002 1.00 95.38 91 ALA A O 1
ATOM 699 N N . TYR A 1 92 ? 1.022 -8.641 -7.919 1.00 96.25 92 TYR A N 1
ATOM 700 C CA . TYR A 1 92 ? -0.367 -9.054 -8.003 1.00 96.25 92 TYR A CA 1
ATOM 701 C C . TYR A 1 92 ? -1.209 -8.279 -6.995 1.00 96.25 92 TYR A C 1
ATOM 703 O O . TYR A 1 92 ? -0.975 -8.283 -5.796 1.00 96.25 92 TYR A O 1
ATOM 711 N N . ASP A 1 93 ? -2.233 -7.607 -7.514 1.00 97.69 93 ASP A N 1
ATOM 712 C CA . ASP A 1 93 ? -3.364 -7.186 -6.691 1.00 97.69 93 ASP A CA 1
ATOM 713 C C . ASP A 1 93 ? -4.136 -8.426 -6.212 1.00 97.69 93 ASP A C 1
ATOM 715 O O . ASP A 1 93 ? -4.731 -9.134 -7.031 1.00 97.69 93 ASP A O 1
ATOM 719 N N . LEU A 1 94 ? -4.110 -8.670 -4.904 1.00 96.50 94 LEU A N 1
ATOM 720 C CA . LEU A 1 94 ? -4.801 -9.756 -4.213 1.00 96.50 94 LEU A CA 1
ATOM 721 C C . LEU A 1 94 ? -6.266 -9.437 -3.890 1.00 96.50 94 LEU A C 1
ATOM 723 O O . LEU A 1 94 ? -6.983 -10.293 -3.367 1.00 96.50 94 LEU A O 1
ATOM 727 N N . SER A 1 95 ? -6.730 -8.224 -4.195 1.00 96.94 95 SER A N 1
ATOM 728 C CA . SER A 1 95 ? -8.145 -7.883 -4.095 1.00 96.94 95 SER A CA 1
ATOM 729 C C . SER A 1 95 ? -8.964 -8.494 -5.246 1.00 96.94 95 SER A C 1
ATOM 731 O O . SER A 1 95 ? -8.420 -8.845 -6.300 1.00 96.94 95 SER A O 1
ATOM 733 N N . PRO A 1 96 ? -10.305 -8.553 -5.129 1.00 95.94 96 PRO A N 1
ATOM 734 C CA . PRO A 1 96 ? -11.176 -9.034 -6.201 1.00 95.94 96 PRO A CA 1
ATOM 735 C C . PRO A 1 96 ? -11.127 -8.208 -7.496 1.00 95.94 96 PRO A C 1
ATOM 737 O O . PRO A 1 96 ? -11.735 -8.609 -8.489 1.00 95.94 96 PRO A O 1
ATOM 740 N N . TYR A 1 97 ? -10.467 -7.045 -7.493 1.00 95.69 97 TYR A N 1
ATOM 741 C CA . TYR A 1 97 ? -10.450 -6.120 -8.624 1.00 95.69 97 TYR A CA 1
ATOM 742 C C . TYR A 1 97 ? -9.332 -6.403 -9.633 1.00 95.69 97 TYR A C 1
ATOM 744 O O . TYR A 1 97 ? -9.453 -5.985 -10.784 1.00 95.69 97 TYR A O 1
ATOM 752 N N . GLY A 1 98 ? -8.284 -7.140 -9.247 1.00 94.50 98 GLY A N 1
ATOM 753 C CA . GLY A 1 98 ? -7.230 -7.576 -10.168 1.00 94.50 98 GLY A CA 1
ATOM 754 C C . GLY A 1 98 ? -6.450 -6.428 -10.819 1.00 94.50 98 GLY A C 1
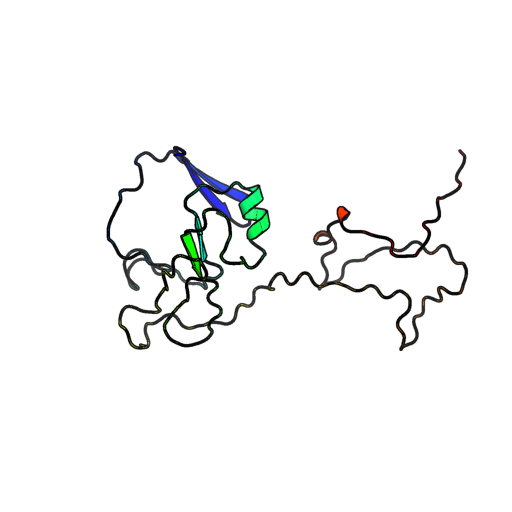ATOM 755 O O . GLY A 1 98 ? -6.007 -6.548 -11.963 1.00 94.50 98 GLY A O 1
ATOM 756 N N . ASN A 1 99 ? -6.269 -5.310 -10.113 1.00 95.12 99 ASN A N 1
ATOM 757 C CA . ASN A 1 99 ? -5.499 -4.153 -10.568 1.00 95.12 99 ASN A CA 1
ATOM 758 C C . ASN A 1 99 ? -3.989 -4.419 -10.462 1.00 95.12 99 ASN A C 1
ATOM 760 O O . ASN A 1 99 ? -3.270 -3.708 -9.767 1.00 95.12 99 ASN A O 1
ATOM 764 N N . HIS A 1 100 ? -3.482 -5.471 -11.101 1.00 95.56 100 HIS A N 1
ATOM 765 C CA . HIS A 1 100 ? -2.086 -5.867 -10.930 1.00 95.56 100 HIS A CA 1
ATOM 766 C C . HIS A 1 100 ? -1.119 -4.724 -11.271 1.00 95.56 100 HIS A C 1
ATOM 768 O O . HIS A 1 100 ? -1.227 -4.052 -12.302 1.00 95.56 100 HIS A O 1
ATOM 774 N N . GLY A 1 101 ? -0.180 -4.507 -10.358 1.00 93.56 101 GLY A N 1
ATOM 775 C CA . GLY A 1 101 ? 0.909 -3.568 -10.499 1.00 93.56 101 GLY A CA 1
ATOM 776 C C . GLY A 1 101 ? 2.015 -4.143 -11.369 1.00 93.56 101 GLY A C 1
ATOM 777 O O . GLY A 1 101 ? 2.041 -5.323 -11.734 1.00 93.56 101 GLY A O 1
ATOM 778 N N . ARG A 1 102 ? 2.958 -3.276 -11.715 1.00 92.31 102 ARG A N 1
ATOM 779 C CA . ARG A 1 102 ? 4.050 -3.624 -12.602 1.00 92.31 102 ARG A CA 1
ATOM 780 C C . ARG A 1 102 ? 5.327 -2.924 -12.186 1.00 92.31 102 ARG A C 1
ATOM 782 O O . ARG A 1 102 ? 5.320 -1.713 -11.966 1.00 92.31 102 ARG A O 1
ATOM 789 N N . LEU A 1 103 ? 6.406 -3.689 -12.117 1.00 91.69 103 LEU A N 1
ATOM 790 C CA . LEU A 1 103 ? 7.737 -3.154 -11.893 1.00 91.69 103 LEU A CA 1
ATOM 791 C C . LEU A 1 103 ? 8.168 -2.427 -13.172 1.00 91.69 103 LEU A C 1
ATOM 793 O O . LEU A 1 103 ? 7.957 -2.914 -14.285 1.00 91.69 103 LEU A O 1
ATOM 797 N N . GLY A 1 104 ? 8.704 -1.218 -13.020 1.00 87.75 104 GLY A N 1
ATOM 798 C CA . GLY A 1 104 ? 9.205 -0.465 -14.163 1.00 87.75 104 GLY A CA 1
ATOM 799 C C . GLY A 1 104 ? 8.156 0.251 -15.009 1.00 87.75 104 GLY A C 1
ATOM 800 O O . GLY A 1 104 ? 6.974 0.364 -14.683 1.00 87.75 104 GLY A O 1
ATOM 801 N N . SER A 1 105 ? 8.620 0.777 -16.145 1.00 84.12 105 SER A N 1
ATOM 802 C CA . SER A 1 105 ? 7.774 1.478 -17.129 1.00 84.12 105 SER A CA 1
ATOM 803 C C . SER A 1 105 ? 7.570 0.710 -18.441 1.00 84.12 105 SER A C 1
ATOM 805 O O . SER A 1 105 ? 6.707 1.092 -19.228 1.00 84.12 105 SER A O 1
ATOM 807 N N . THR A 1 106 ? 8.315 -0.373 -18.698 1.00 87.44 106 THR A N 1
ATOM 808 C CA . THR A 1 106 ? 8.278 -1.118 -19.982 1.00 87.44 106 THR A CA 1
ATOM 809 C C . THR A 1 106 ? 8.126 -2.613 -19.753 1.00 87.44 106 THR A C 1
ATOM 811 O O . THR A 1 106 ? 8.749 -3.029 -18.795 1.00 87.44 106 THR A O 1
ATOM 814 N N . PRO A 1 107 ? 7.333 -3.395 -20.533 1.00 86.38 107 PRO A N 1
ATOM 815 C CA . PRO A 1 107 ? 6.931 -4.801 -20.272 1.00 86.38 107 PRO A CA 1
ATOM 816 C C . PRO A 1 107 ? 8.004 -5.789 -19.812 1.00 86.38 107 PRO A C 1
ATOM 818 O O . PRO A 1 107 ? 7.677 -6.801 -19.195 1.00 86.38 107 PRO A O 1
ATOM 821 N N . ASN A 1 108 ? 9.258 -5.503 -20.135 1.00 90.25 108 ASN A N 1
ATOM 822 C CA . ASN A 1 108 ? 10.381 -6.380 -19.879 1.00 90.25 108 ASN A CA 1
ATOM 823 C C . ASN A 1 108 ? 11.186 -5.852 -18.702 1.00 90.25 108 ASN A C 1
ATOM 825 O O . ASN A 1 108 ? 11.296 -4.641 -18.544 1.00 90.25 108 ASN A O 1
ATOM 829 N N . ALA A 1 109 ? 11.808 -6.772 -17.970 1.00 89.56 109 ALA A N 1
ATOM 830 C CA . ALA A 1 109 ? 12.734 -6.405 -16.915 1.00 89.56 109 ALA A CA 1
ATOM 831 C C . ALA A 1 109 ? 13.889 -5.556 -17.464 1.00 89.56 109 ALA A C 1
ATOM 833 O O . ALA A 1 109 ? 14.548 -5.945 -18.438 1.00 89.56 109 ALA A O 1
ATOM 834 N N . ASP A 1 110 ? 14.142 -4.421 -16.822 1.00 90.50 110 ASP A N 1
ATOM 835 C CA . ASP A 1 110 ? 15.273 -3.546 -17.099 1.00 90.50 110 ASP A CA 1
ATOM 836 C C . ASP A 1 110 ? 16.026 -3.153 -15.816 1.00 90.50 110 ASP A C 1
ATOM 838 O O . ASP A 1 110 ? 15.543 -3.319 -14.701 1.00 90.50 110 ASP A O 1
ATOM 842 N N . ALA A 1 111 ? 17.266 -2.677 -15.961 1.00 87.31 111 ALA A N 1
ATOM 843 C CA . ALA A 1 111 ? 18.152 -2.399 -14.824 1.00 87.31 111 ALA A CA 1
ATOM 844 C C . ALA A 1 111 ? 17.707 -1.210 -13.947 1.00 87.31 111 ALA A C 1
ATOM 846 O O . ALA A 1 111 ? 18.300 -0.978 -12.895 1.00 87.31 111 ALA A O 1
ATOM 847 N N . SER A 1 112 ? 16.721 -0.437 -14.400 1.00 85.44 112 SER A N 1
ATOM 848 C CA . SER A 1 112 ? 16.124 0.686 -13.672 1.00 85.44 112 SER A CA 1
ATOM 849 C C . SER A 1 112 ? 14.876 0.266 -12.895 1.00 85.44 112 SER A C 1
ATOM 851 O O . SER A 1 112 ? 14.310 1.092 -12.177 1.00 85.44 112 SER A O 1
ATOM 853 N N . ASP A 1 113 ? 14.428 -0.981 -13.052 1.00 88.44 113 ASP A N 1
ATOM 854 C CA . ASP A 1 113 ? 13.274 -1.494 -12.333 1.00 88.44 113 ASP A CA 1
ATOM 855 C C . ASP A 1 113 ? 13.582 -1.647 -10.838 1.00 88.44 113 ASP A C 1
ATOM 857 O O . ASP A 1 113 ? 14.713 -1.973 -10.460 1.00 88.44 113 ASP A O 1
ATOM 861 N N . PRO A 1 114 ? 12.576 -1.457 -9.966 1.00 88.62 114 PRO A N 1
ATOM 862 C CA . PRO A 1 114 ? 12.684 -1.866 -8.574 1.00 88.62 114 PRO A CA 1
ATOM 863 C C . PRO A 1 114 ? 13.037 -3.352 -8.478 1.00 88.62 114 PRO A C 1
ATOM 865 O O . PRO A 1 114 ? 12.474 -4.175 -9.197 1.00 88.62 114 PRO A O 1
ATOM 868 N N . ALA A 1 115 ? 13.961 -3.694 -7.585 1.00 88.75 115 ALA A N 1
ATOM 869 C CA . ALA A 1 115 ? 14.272 -5.081 -7.273 1.00 88.75 115 ALA A CA 1
ATOM 870 C C . ALA A 1 115 ? 13.336 -5.599 -6.174 1.00 88.75 115 ALA A C 1
ATOM 872 O O . ALA A 1 115 ? 12.996 -4.853 -5.256 1.00 88.75 115 ALA A O 1
ATOM 873 N N . TRP A 1 116 ? 12.987 -6.883 -6.242 1.00 89.38 116 TRP A N 1
ATOM 874 C CA . TRP A 1 116 ? 12.435 -7.604 -5.098 1.00 89.38 116 TRP A CA 1
ATOM 875 C C . TRP A 1 116 ? 13.495 -7.678 -3.998 1.00 89.38 116 TRP A C 1
ATOM 877 O O . TRP A 1 116 ? 14.661 -7.981 -4.269 1.00 89.38 116 TRP A O 1
ATOM 887 N N . VAL A 1 117 ? 13.101 -7.362 -2.769 1.00 89.56 117 VAL A N 1
ATOM 888 C CA . VAL A 1 117 ? 13.972 -7.391 -1.593 1.00 89.56 117 VAL A CA 1
ATOM 889 C C . VAL A 1 117 ? 13.216 -8.114 -0.491 1.00 89.56 117 VAL A C 1
ATOM 891 O O . VAL A 1 117 ? 12.061 -7.790 -0.242 1.00 89.56 117 VAL A O 1
ATOM 894 N N . GLU A 1 118 ? 13.871 -9.079 0.152 1.00 83.00 118 GLU A N 1
ATOM 895 C CA . GLU A 1 118 ? 13.309 -9.791 1.301 1.00 83.00 118 GLU A CA 1
ATOM 896 C C . GLU A 1 118 ? 12.993 -8.812 2.438 1.00 83.00 118 GLU A C 1
ATOM 898 O O . GLU A 1 118 ? 13.787 -7.915 2.746 1.00 83.00 118 GLU A O 1
ATOM 903 N N . SER A 1 119 ? 11.832 -8.987 3.064 1.00 77.69 119 SER A N 1
ATOM 904 C CA . SER A 1 119 ? 11.417 -8.160 4.192 1.00 77.69 119 SER A CA 1
ATOM 905 C C . SER A 1 119 ? 12.136 -8.612 5.467 1.00 77.69 119 SER A C 1
ATOM 907 O O . SER A 1 119 ? 11.997 -9.752 5.906 1.00 77.69 119 SER A O 1
ATOM 909 N N . ASP A 1 120 ? 12.883 -7.703 6.101 1.00 69.81 120 ASP A N 1
ATOM 910 C CA . ASP A 1 120 ? 13.429 -7.906 7.454 1.00 69.81 120 ASP A CA 1
ATOM 911 C C . ASP A 1 120 ? 12.359 -7.686 8.544 1.00 69.81 120 ASP A C 1
ATOM 913 O O . ASP A 1 120 ? 12.634 -7.820 9.743 1.00 69.81 120 ASP A O 1
ATOM 917 N N . ALA A 1 121 ? 11.142 -7.283 8.156 1.00 63.53 121 ALA A N 1
ATOM 918 C CA . ALA A 1 121 ? 10.060 -7.086 9.099 1.00 63.53 121 ALA A CA 1
ATOM 919 C C . ALA A 1 121 ? 9.644 -8.448 9.676 1.00 63.53 121 ALA A C 1
ATOM 921 O O . ALA A 1 121 ? 9.395 -9.388 8.917 1.00 63.53 121 ALA A O 1
ATOM 922 N N . PRO A 1 122 ? 9.524 -8.586 11.009 1.00 57.34 122 PRO A N 1
ATOM 923 C CA . PRO A 1 122 ? 8.912 -9.771 11.573 1.00 57.34 122 PRO A CA 1
ATOM 924 C C . PRO A 1 122 ? 7.458 -9.786 11.107 1.00 57.34 122 PRO A C 1
ATOM 926 O O . PRO A 1 122 ? 6.625 -9.034 11.614 1.00 57.34 122 PRO A O 1
ATOM 929 N N . ILE A 1 123 ? 7.159 -10.635 10.124 1.00 54.12 123 ILE A N 1
ATOM 930 C CA . ILE A 1 123 ? 5.790 -11.031 9.815 1.00 54.12 123 ILE A CA 1
ATOM 931 C C . ILE A 1 123 ? 5.139 -11.394 11.142 1.00 54.12 123 ILE A C 1
ATOM 933 O O . ILE A 1 123 ? 5.681 -12.202 11.900 1.00 54.12 123 ILE A O 1
ATOM 937 N N . GLY A 1 124 ? 4.007 -10.755 11.437 1.00 48.22 124 GLY A N 1
ATOM 938 C CA . GLY A 1 124 ? 3.173 -11.015 12.603 1.00 48.22 124 GLY A CA 1
ATOM 939 C C . GLY A 1 124 ? 2.557 -12.407 12.529 1.00 48.22 124 GLY A C 1
ATOM 940 O O . GLY A 1 124 ? 1.340 -12.564 12.543 1.00 48.22 124 GLY A O 1
ATOM 941 N N . ILE A 1 125 ? 3.387 -13.445 12.439 1.00 46.91 125 ILE A N 1
ATOM 942 C CA . ILE A 1 125 ? 2.995 -14.769 12.856 1.00 46.91 125 ILE A CA 1
ATOM 943 C C . ILE A 1 125 ? 2.686 -14.631 14.341 1.00 46.91 125 ILE A C 1
ATOM 945 O O . ILE A 1 125 ? 3.538 -14.289 15.164 1.00 46.91 125 ILE A O 1
ATOM 949 N N . CYS A 1 126 ? 1.422 -14.844 14.684 1.00 43.38 126 CYS A N 1
ATOM 950 C CA . CYS A 1 126 ? 1.036 -15.085 16.057 1.00 43.38 126 CYS A CA 1
ATOM 951 C C . CYS A 1 126 ? 1.766 -16.372 16.461 1.00 43.38 126 CYS A C 1
ATOM 953 O O . CYS A 1 126 ? 1.308 -17.479 16.175 1.00 43.38 126 CYS A O 1
ATOM 955 N N . THR A 1 127 ? 2.980 -16.237 16.999 1.00 42.34 127 THR A N 1
ATOM 956 C CA . THR A 1 127 ? 3.747 -17.383 17.473 1.00 42.34 127 THR A CA 1
ATOM 957 C C . THR A 1 127 ? 2.986 -17.909 18.672 1.00 42.34 127 THR A C 1
ATOM 959 O O . THR A 1 127 ? 3.013 -17.322 19.752 1.00 42.34 127 THR A O 1
ATOM 962 N N . TYR A 1 128 ? 2.261 -19.004 18.463 1.00 42.12 128 TYR A N 1
ATOM 963 C CA . TYR A 1 128 ? 1.661 -19.769 19.539 1.00 42.12 128 TYR A CA 1
ATOM 964 C C . TYR A 1 128 ? 2.816 -20.292 20.399 1.00 42.12 128 TYR A C 1
ATOM 966 O O . TYR A 1 128 ? 3.431 -21.311 20.082 1.00 42.12 128 TYR A O 1
ATOM 974 N N . ILE A 1 129 ? 3.163 -19.578 21.472 1.00 49.56 129 ILE A N 1
ATOM 975 C CA . ILE A 1 129 ? 4.075 -20.116 22.477 1.00 49.56 129 ILE A CA 1
ATOM 976 C C . ILE A 1 129 ? 3.271 -21.159 23.247 1.00 49.56 129 ILE A C 1
ATOM 978 O O . ILE A 1 129 ? 2.579 -20.857 24.21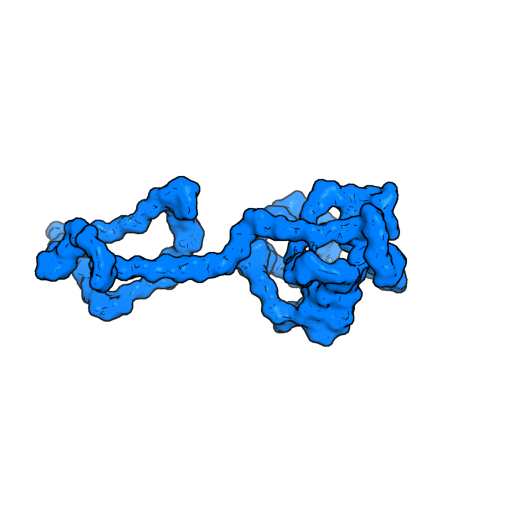9 1.00 49.56 129 ILE A O 1
ATOM 982 N N . ALA A 1 130 ? 3.322 -22.404 22.776 1.00 45.03 130 ALA A N 1
ATOM 983 C CA . ALA A 1 130 ? 2.820 -23.534 23.533 1.00 45.03 130 ALA A CA 1
ATOM 984 C C . ALA A 1 130 ? 3.695 -23.684 24.784 1.00 45.03 130 ALA A C 1
ATOM 986 O O . ALA A 1 130 ? 4.813 -24.194 24.727 1.00 45.03 130 ALA A O 1
ATOM 987 N N . PHE A 1 131 ? 3.199 -23.202 25.922 1.00 51.09 131 PHE A N 1
ATOM 988 C CA . PHE A 1 131 ? 3.850 -23.412 27.205 1.00 51.09 131 PHE A CA 1
ATOM 989 C C . PHE A 1 131 ? 3.484 -24.817 27.702 1.00 51.09 131 PHE A C 1
ATOM 991 O O . PHE A 1 131 ? 2.473 -25.017 28.375 1.00 51.09 131 PHE A O 1
ATOM 998 N N . ASP A 1 132 ? 4.279 -25.817 27.320 1.00 45.16 132 ASP A N 1
ATOM 999 C CA . ASP A 1 132 ? 4.121 -27.171 27.846 1.00 45.16 132 ASP A CA 1
ATOM 1000 C C . ASP A 1 132 ? 4.725 -27.234 29.253 1.00 45.16 132 ASP A C 1
ATOM 1002 O O . ASP A 1 132 ? 5.942 -27.225 29.438 1.00 45.16 132 ASP A O 1
ATOM 1006 N N . ILE A 1 133 ? 3.870 -27.295 30.275 1.00 51.97 133 ILE A N 1
ATOM 1007 C CA . ILE A 1 133 ? 4.321 -27.443 31.666 1.00 51.97 133 ILE A CA 1
ATOM 1008 C C . ILE A 1 133 ? 4.796 -28.896 31.941 1.00 51.97 133 ILE A C 1
ATOM 1010 O O . ILE A 1 133 ? 5.281 -29.208 33.033 1.00 51.97 133 ILE A O 1
ATOM 1014 N N . LYS A 1 134 ? 4.709 -29.806 30.955 1.00 49.94 134 LYS A N 1
ATOM 1015 C CA . LYS A 1 134 ? 5.154 -31.202 31.039 1.00 49.94 134 LYS A CA 1
ATOM 1016 C C . LYS A 1 134 ? 5.691 -31.750 29.692 1.00 49.94 134 LYS A C 1
ATOM 1018 O O . LYS A 1 134 ? 5.138 -32.730 29.183 1.00 49.94 134 LYS A O 1
ATOM 1023 N N . PRO A 1 135 ? 6.817 -31.223 29.170 1.00 42.19 135 PRO A N 1
ATOM 1024 C CA . PRO A 1 135 ? 7.396 -31.704 27.922 1.00 42.19 135 PRO A CA 1
ATOM 1025 C C . PRO A 1 135 ? 7.754 -33.185 28.028 1.00 42.19 135 PRO A C 1
ATOM 1027 O O . PRO A 1 135 ? 8.422 -33.628 28.964 1.00 42.19 135 PRO A O 1
ATOM 1030 N N . GLY A 1 136 ? 7.307 -33.962 27.043 1.00 52.06 136 GLY A N 1
ATOM 1031 C CA . GLY A 1 136 ? 7.546 -35.404 26.949 1.00 52.06 136 GLY A CA 1
ATOM 1032 C C . GLY A 1 136 ? 9.018 -35.815 26.790 1.00 52.06 136 GLY A C 1
ATOM 1033 O O . GLY A 1 136 ? 9.293 -37.010 26.707 1.00 52.06 136 GLY A O 1
ATOM 1034 N N . SER A 1 137 ? 9.970 -34.874 26.761 1.00 52.56 137 SER A N 1
ATOM 1035 C CA . SER A 1 137 ? 11.409 -35.161 26.782 1.00 52.56 137 SER A CA 1
ATOM 1036 C C . SER A 1 137 ? 12.260 -33.951 27.203 1.00 52.56 137 SER A C 1
ATOM 1038 O O . SER A 1 137 ? 11.917 -32.817 26.883 1.00 52.56 137 SER A O 1
ATOM 1040 N N . CYS A 1 138 ? 13.405 -34.254 27.839 1.00 45.59 138 CYS A N 1
ATOM 1041 C CA . CYS A 1 138 ? 14.335 -33.402 28.610 1.00 45.59 138 CYS A CA 1
ATOM 1042 C C . CYS A 1 138 ? 13.871 -33.083 30.046 1.00 45.59 138 CYS A C 1
ATOM 1044 O O . CYS A 1 138 ? 12.691 -32.883 30.313 1.00 45.59 138 CYS A O 1
ATOM 1046 N N . LEU A 1 139 ? 14.817 -33.084 30.997 1.00 40.81 139 LEU A N 1
ATOM 1047 C CA . LEU A 1 139 ? 14.553 -32.861 32.424 1.00 40.81 139 LEU A CA 1
ATOM 1048 C C . LEU A 1 139 ? 14.001 -31.447 32.653 1.00 40.81 139 LEU A C 1
ATOM 1050 O O . LEU A 1 139 ? 14.761 -30.483 32.647 1.00 40.81 139 LEU A O 1
ATOM 1054 N N . ASN A 1 140 ? 12.696 -31.336 32.902 1.00 46.41 140 ASN A N 1
ATOM 1055 C CA . ASN A 1 140 ? 12.096 -30.133 33.467 1.00 46.41 140 ASN A CA 1
ATOM 1056 C C . ASN A 1 140 ? 12.458 -30.059 34.969 1.00 46.41 140 ASN A C 1
ATOM 1058 O O . ASN A 1 140 ? 12.082 -30.968 35.717 1.00 46.41 140 ASN A O 1
ATOM 1062 N N . PRO A 1 141 ? 13.164 -29.017 35.450 1.00 47.62 141 PRO A N 1
ATOM 1063 C CA . PRO A 1 141 ? 13.405 -28.816 36.882 1.00 47.62 141 PRO A CA 1
ATOM 1064 C C . PRO A 1 141 ? 12.107 -28.572 37.671 1.00 47.62 141 PRO A C 1
ATOM 1066 O O . PRO A 1 141 ? 12.090 -28.736 38.892 1.00 47.62 141 PRO A O 1
ATOM 1069 N N . LEU A 1 142 ? 11.012 -28.201 36.991 1.00 49.41 142 LEU A N 1
ATOM 1070 C CA . LEU A 1 142 ? 9.681 -28.099 37.581 1.00 49.41 142 LEU A CA 1
ATOM 1071 C C . LEU A 1 142 ? 8.983 -29.466 37.627 1.00 49.41 142 LEU A C 1
ATOM 1073 O O . LEU A 1 142 ? 8.412 -29.950 36.651 1.00 49.41 142 LEU A O 1
ATOM 1077 N N . ASN A 1 143 ? 8.971 -30.076 38.809 1.00 49.12 143 ASN A N 1
ATOM 1078 C CA . ASN A 1 143 ? 8.198 -31.284 39.085 1.00 49.12 143 ASN A CA 1
ATOM 1079 C C . ASN A 1 143 ? 6.755 -30.941 39.512 1.00 49.12 143 ASN A C 1
ATOM 1081 O O . ASN A 1 143 ? 6.487 -30.756 40.698 1.00 49.12 143 ASN A O 1
ATOM 1085 N N . LEU A 1 144 ? 5.811 -30.920 38.566 1.00 50.28 144 LEU A N 1
ATOM 1086 C CA . LEU A 1 144 ? 4.375 -30.703 38.833 1.00 50.28 144 LEU A CA 1
AT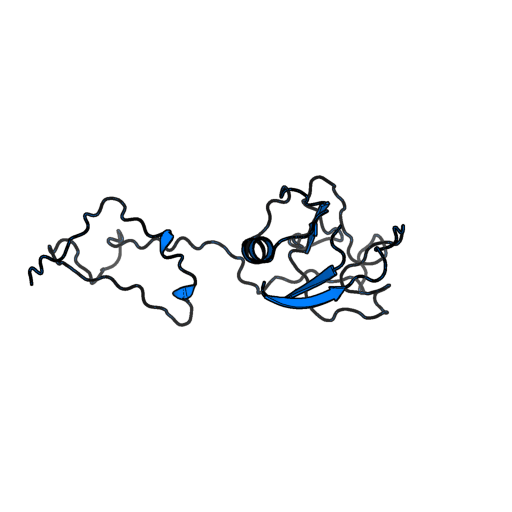OM 1087 C C . LEU A 1 144 ? 3.646 -31.883 39.503 1.00 50.28 144 LEU A C 1
ATOM 1089 O O . LEU A 1 144 ? 2.480 -31.755 39.869 1.00 50.28 144 LEU A O 1
ATOM 1093 N N . ALA A 1 145 ? 4.275 -33.058 39.628 1.00 48.06 145 ALA A N 1
ATOM 1094 C CA . ALA A 1 145 ? 3.680 -34.167 40.383 1.00 48.06 145 ALA A CA 1
ATOM 1095 C C . ALA A 1 145 ? 3.817 -33.955 41.902 1.00 48.06 145 ALA A C 1
ATOM 1097 O O . ALA A 1 145 ? 3.117 -34.593 42.691 1.00 48.06 145 ALA A O 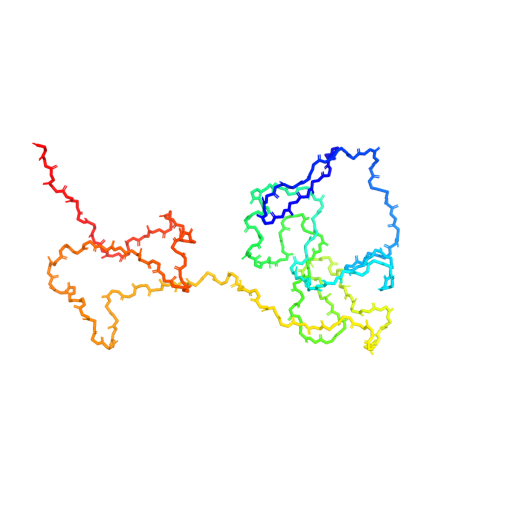1
ATOM 1098 N N . SER A 1 146 ? 4.687 -33.030 42.318 1.00 48.78 146 SER A N 1
ATOM 1099 C CA . SER A 1 146 ? 4.588 -32.406 43.631 1.00 48.78 146 SER A CA 1
ATOM 1100 C C . SER A 1 146 ? 3.360 -31.500 43.623 1.00 48.78 146 SER A C 1
ATOM 1102 O O . SER A 1 146 ? 3.225 -30.663 42.738 1.00 48.78 146 SER A O 1
ATOM 1104 N N . ARG A 1 147 ? 2.470 -31.644 44.609 1.00 51.06 147 ARG A N 1
ATOM 1105 C CA . ARG A 1 147 ? 1.277 -30.799 44.827 1.00 51.06 147 ARG A CA 1
ATOM 1106 C C . ARG A 1 147 ? 1.644 -29.354 45.228 1.00 51.06 147 ARG A C 1
ATOM 1108 O O . ARG A 1 147 ? 1.074 -28.803 46.165 1.00 51.06 147 ARG A O 1
ATOM 1115 N N . GLY A 1 148 ? 2.655 -28.773 44.592 1.00 50.88 148 GLY A N 1
ATOM 1116 C CA . GLY A 1 148 ? 3.159 -27.438 44.859 1.00 50.88 148 GLY A CA 1
ATOM 1117 C C . GLY A 1 148 ? 2.258 -26.384 44.232 1.00 50.88 148 GLY A C 1
ATOM 1118 O O . GLY A 1 148 ? 1.924 -26.453 43.053 1.00 50.88 148 GLY A O 1
ATOM 1119 N N . VAL A 1 149 ? 1.892 -25.393 45.036 1.00 52.25 149 VAL A N 1
ATOM 1120 C CA . VAL A 1 149 ? 1.214 -24.174 44.596 1.00 52.25 149 VAL A CA 1
ATOM 1121 C C . VAL A 1 149 ? 2.305 -23.229 44.094 1.00 52.25 149 VAL A C 1
ATOM 1123 O O . VAL A 1 149 ? 2.804 -22.406 44.858 1.00 52.25 149 VAL A O 1
ATOM 1126 N N . LEU A 1 150 ? 2.791 -23.424 42.865 1.00 54.44 150 LEU A N 1
ATOM 1127 C CA . LEU A 1 150 ? 3.845 -22.560 42.334 1.00 54.44 150 LEU A CA 1
ATOM 1128 C C . LEU A 1 150 ? 3.215 -21.325 41.668 1.00 54.44 150 LEU A C 1
ATOM 1130 O O . LEU A 1 150 ? 2.445 -21.491 40.722 1.00 54.44 150 LEU A O 1
ATOM 1134 N N . PRO A 1 151 ? 3.528 -20.097 42.118 1.00 55.75 151 PRO A N 1
ATOM 1135 C CA . PRO A 1 151 ? 3.195 -18.905 41.354 1.00 55.75 151 PRO A CA 1
ATOM 1136 C C . PRO A 1 151 ? 3.968 -18.929 40.030 1.00 55.75 151 PRO A C 1
ATOM 1138 O O . PRO A 1 151 ? 5.185 -19.109 40.015 1.00 55.75 151 PRO A O 1
ATOM 1141 N N . VAL A 1 152 ? 3.253 -18.763 38.920 1.00 59.91 152 VAL A N 1
ATOM 1142 C CA . VAL A 1 152 ? 3.834 -18.695 37.575 1.00 59.91 152 VAL A CA 1
ATOM 1143 C C . VAL A 1 152 ? 3.897 -17.230 37.157 1.00 59.91 152 VAL A C 1
ATOM 1145 O O . VAL A 1 152 ? 2.901 -16.516 37.255 1.00 59.91 152 VAL A O 1
ATOM 1148 N N . ALA A 1 153 ? 5.065 -16.790 36.698 1.00 60.38 153 ALA A N 1
ATOM 1149 C CA . ALA A 1 153 ? 5.261 -15.490 36.073 1.00 60.38 153 ALA A CA 1
ATOM 1150 C C . ALA A 1 153 ? 5.814 -15.701 34.663 1.00 60.38 153 ALA A C 1
ATOM 1152 O O . ALA A 1 153 ? 6.700 -16.534 34.464 1.00 60.38 153 ALA A O 1
ATOM 1153 N N . ILE A 1 154 ? 5.299 -14.939 33.701 1.00 64.81 154 ILE A N 1
ATOM 1154 C CA . ILE A 1 154 ? 5.878 -14.844 32.364 1.00 64.81 154 ILE A CA 1
ATOM 1155 C C . ILE A 1 154 ? 6.876 -13.686 32.410 1.00 64.81 154 ILE A C 1
ATOM 1157 O O . ILE A 1 154 ? 6.500 -12.551 32.702 1.00 64.81 154 ILE A O 1
ATOM 1161 N N . LEU A 1 155 ? 8.153 -13.988 32.192 1.00 61.69 155 LEU A N 1
ATOM 1162 C CA . LEU A 1 155 ? 9.238 -13.008 32.180 1.00 61.69 155 LEU A CA 1
ATOM 1163 C C . LEU A 1 155 ? 9.641 -12.725 30.733 1.00 61.69 155 LEU A C 1
ATOM 1165 O O . LEU A 1 155 ? 9.686 -13.643 29.918 1.00 61.69 155 LEU A O 1
ATOM 1169 N N . GLY A 1 156 ? 9.940 -11.460 30.437 1.00 66.25 156 GLY A N 1
ATOM 1170 C CA . GLY A 1 156 ? 10.515 -11.061 29.154 1.00 66.25 156 GLY A CA 1
ATOM 1171 C C . GLY A 1 156 ? 11.954 -11.545 28.990 1.00 66.25 156 GLY A C 1
ATOM 1172 O O . GLY A 1 156 ? 12.636 -11.837 29.976 1.00 66.25 156 GLY A O 1
ATOM 1173 N N . ALA A 1 157 ? 12.411 -11.585 27.744 1.00 70.62 157 ALA A N 1
ATOM 1174 C CA . ALA A 1 157 ? 13.799 -11.835 27.357 1.00 70.62 157 ALA A CA 1
ATOM 1175 C C . ALA A 1 157 ? 14.233 -10.800 26.302 1.00 70.62 157 ALA A C 1
ATOM 1177 O O . ALA A 1 157 ? 13.407 -10.008 25.851 1.00 70.62 157 ALA A O 1
ATOM 1178 N N . GLU A 1 158 ? 15.514 -10.778 25.912 1.00 68.25 158 GLU A N 1
ATOM 1179 C CA . GLU A 1 158 ? 16.004 -9.854 24.865 1.00 68.25 158 GLU A CA 1
ATOM 1180 C C . GLU A 1 158 ? 15.252 -10.015 23.532 1.00 68.25 158 GLU A C 1
ATOM 1182 O O . GLU A 1 158 ? 15.123 -9.054 22.780 1.00 68.25 158 GLU A O 1
ATOM 1187 N N . ASP A 1 159 ? 14.712 -11.205 23.275 1.00 71.19 159 ASP A N 1
ATOM 1188 C CA . ASP A 1 159 ? 13.930 -11.584 22.100 1.00 71.19 159 ASP A CA 1
ATOM 1189 C C . ASP A 1 159 ? 12.426 -11.771 22.390 1.00 71.19 159 ASP A C 1
ATOM 1191 O O . ASP A 1 159 ? 11.676 -12.188 21.508 1.00 71.19 159 ASP A O 1
ATOM 1195 N N . PHE A 1 160 ? 11.956 -11.448 23.603 1.00 72.25 160 PHE A N 1
ATOM 1196 C CA . PHE A 1 160 ? 10.560 -11.642 24.000 1.00 72.25 160 PHE A CA 1
ATOM 1197 C C . PHE A 1 160 ? 9.998 -10.449 24.786 1.00 72.25 160 PHE A C 1
ATOM 1199 O O . PHE A 1 160 ? 10.247 -10.295 25.987 1.00 72.25 160 PHE A O 1
ATOM 1206 N N . ASP A 1 161 ? 9.185 -9.629 24.108 1.00 77.81 161 ASP A N 1
ATOM 1207 C CA . ASP A 1 161 ? 8.438 -8.528 24.723 1.00 77.81 161 ASP A CA 1
ATOM 1208 C C . ASP A 1 161 ? 7.105 -9.016 25.310 1.00 77.81 161 ASP A C 1
ATOM 1210 O O . ASP A 1 161 ? 6.138 -9.297 24.601 1.00 77.81 161 ASP A O 1
ATOM 1214 N N . VAL A 1 162 ? 7.033 -9.055 26.640 1.00 74.88 162 VAL A N 1
ATOM 1215 C CA . VAL A 1 162 ? 5.826 -9.441 27.389 1.00 74.88 162 VAL A CA 1
ATOM 1216 C C . VAL A 1 162 ? 4.636 -8.507 27.169 1.00 74.88 162 VAL A C 1
ATOM 1218 O O . VAL A 1 162 ? 3.505 -8.913 27.426 1.00 74.88 162 VAL A O 1
ATOM 1221 N N . ASN A 1 163 ? 4.850 -7.278 26.689 1.00 78.25 163 ASN A N 1
ATOM 1222 C CA . ASN A 1 163 ? 3.761 -6.336 26.420 1.00 78.25 163 ASN A CA 1
ATOM 1223 C C . ASN A 1 163 ? 2.984 -6.674 25.139 1.00 78.25 163 ASN A C 1
ATOM 1225 O O . ASN A 1 163 ? 1.903 -6.127 24.927 1.00 78.25 163 ASN A O 1
ATOM 1229 N N . ALA A 1 164 ? 3.510 -7.575 24.304 1.00 75.50 164 ALA A N 1
ATOM 1230 C CA . ALA A 1 164 ? 2.818 -8.083 23.122 1.00 75.50 164 ALA A CA 1
ATOM 1231 C C . ALA A 1 164 ? 1.783 -9.176 23.453 1.00 75.50 164 ALA A C 1
ATOM 1233 O O . ALA A 1 164 ? 1.001 -9.568 22.589 1.00 75.50 164 ALA A O 1
ATOM 1234 N N . ILE A 1 165 ? 1.765 -9.679 24.692 1.00 72.06 165 ILE A N 1
ATOM 1235 C CA . ILE A 1 165 ? 0.779 -10.664 25.141 1.00 72.06 165 ILE A CA 1
ATOM 1236 C C . ILE A 1 165 ? -0.536 -9.938 25.430 1.00 72.06 165 ILE A C 1
ATOM 1238 O O . ILE A 1 165 ? -0.574 -9.072 26.300 1.00 72.06 165 ILE A O 1
ATOM 1242 N N . ASP A 1 166 ? -1.626 -10.331 24.765 1.00 76.88 166 ASP A N 1
ATOM 1243 C CA . ASP A 1 166 ? -2.976 -9.902 25.143 1.00 76.88 166 ASP A CA 1
ATOM 1244 C C . ASP A 1 166 ? -3.409 -10.627 26.432 1.00 76.88 166 ASP A C 1
ATOM 1246 O O . ASP A 1 166 ? -3.672 -11.836 26.390 1.00 76.88 166 ASP A O 1
ATOM 1250 N N . PRO A 1 167 ? -3.538 -9.939 27.584 1.00 73.94 167 PRO A N 1
ATOM 1251 C CA . PRO A 1 167 ? -3.926 -10.589 28.832 1.00 73.94 167 PRO A CA 1
ATOM 1252 C C . PRO A 1 167 ? -5.337 -11.189 28.785 1.00 73.94 167 PRO A C 1
ATOM 1254 O O . PRO A 1 167 ? -5.645 -12.078 29.579 1.00 73.94 167 PRO A O 1
ATOM 1257 N N . ALA A 1 168 ? -6.196 -10.731 27.866 1.00 73.81 168 ALA A N 1
ATOM 1258 C CA . ALA A 1 168 ? -7.537 -11.279 27.681 1.00 73.81 168 ALA A CA 1
ATOM 1259 C C . ALA A 1 168 ? -7.536 -12.661 27.001 1.00 73.81 168 ALA A C 1
ATOM 1261 O O . ALA A 1 168 ? -8.549 -13.358 27.039 1.00 73.81 168 ALA A O 1
ATOM 1262 N N . SER A 1 169 ? -6.407 -13.080 26.423 1.00 73.44 169 SER A N 1
ATOM 1263 C CA . SER A 1 169 ? -6.248 -14.365 25.728 1.00 73.44 169 SER A CA 1
ATOM 1264 C C . SER A 1 169 ? -5.768 -15.519 26.626 1.00 73.44 169 SER A C 1
ATOM 1266 O O . SER A 1 169 ? -5.495 -16.616 26.140 1.00 73.44 169 SER A O 1
ATOM 1268 N N . ILE A 1 170 ? -5.661 -15.306 27.942 1.00 71.00 170 ILE A N 1
ATOM 1269 C CA . ILE A 1 170 ? -5.157 -16.314 28.885 1.00 71.00 170 ILE A CA 1
ATOM 1270 C C . ILE A 1 170 ? -6.285 -17.272 29.301 1.00 71.00 170 ILE A C 1
ATOM 1272 O O . ILE A 1 170 ? -7.184 -16.902 30.057 1.00 71.00 170 ILE A O 1
ATOM 1276 N N . PHE A 1 171 ? -6.188 -18.535 28.873 1.00 71.56 171 PHE A N 1
ATOM 1277 C CA . PHE A 1 171 ? -7.122 -19.610 29.231 1.00 71.56 171 PHE A CA 1
ATOM 1278 C C . PHE A 1 171 ? -6.414 -20.752 29.976 1.00 71.56 171 PHE A C 1
ATOM 1280 O O . PHE A 1 171 ? -5.312 -21.163 29.615 1.00 71.56 171 PHE A O 1
ATOM 1287 N N . LEU A 1 172 ? -7.055 -21.285 31.023 1.00 65.44 172 LEU A N 1
ATOM 1288 C CA . LEU A 1 172 ? -6.588 -22.470 31.753 1.00 65.44 172 LEU A CA 1
ATOM 1289 C C . LEU A 1 172 ? -7.273 -23.723 31.196 1.00 65.44 172 LEU A C 1
ATOM 1291 O O . LEU A 1 172 ? -8.396 -24.047 31.578 1.00 65.44 172 LEU A O 1
ATOM 1295 N N . GLU A 1 173 ? -6.591 -24.449 30.317 1.00 65.69 173 GLU A N 1
ATOM 1296 C CA . GLU A 1 173 ? -7.111 -25.692 29.738 1.00 65.69 173 GLU A CA 1
ATOM 1297 C C . GLU A 1 173 ? -6.828 -26.887 30.664 1.00 65.69 173 GLU A C 1
ATOM 1299 O O . GLU A 1 173 ? -5.710 -27.393 30.750 1.00 65.69 173 GLU A O 1
ATOM 1304 N N . GLY A 1 174 ? -7.849 -27.341 31.398 1.00 57.25 174 GLY A N 1
ATOM 1305 C CA . GLY A 1 174 ? -7.788 -28.574 32.198 1.00 57.25 174 GLY A CA 1
ATOM 1306 C C . GLY A 1 174 ? -7.046 -28.484 33.541 1.00 57.25 174 GLY A C 1
ATOM 1307 O O . GLY A 1 174 ? -6.849 -29.516 34.187 1.00 57.25 174 GLY A O 1
ATOM 1308 N N . VAL A 1 175 ? -6.666 -27.283 33.995 1.00 62.00 175 VAL A N 1
ATOM 1309 C CA . VAL A 1 175 ? -5.962 -27.062 35.275 1.00 62.00 175 VAL A CA 1
ATOM 1310 C C . VAL A 1 175 ? -6.825 -26.236 36.243 1.00 62.00 175 VAL A C 1
ATOM 1312 O O . VAL A 1 175 ? -7.187 -25.106 35.920 1.00 62.00 175 VAL A O 1
ATOM 1315 N N . PRO A 1 176 ? -7.148 -26.745 37.450 1.00 63.53 176 PRO A N 1
ATOM 1316 C CA . PRO A 1 176 ? -7.871 -25.971 38.459 1.00 63.53 176 PRO A CA 1
ATOM 1317 C C . PRO A 1 176 ? -7.044 -24.793 38.994 1.00 63.53 176 PRO A C 1
ATOM 1319 O O . PRO A 1 176 ? -5.914 -24.978 39.447 1.00 63.53 176 PRO A O 1
ATOM 1322 N N . ALA A 1 177 ? -7.631 -23.594 39.025 1.00 61.97 177 ALA A N 1
ATOM 1323 C CA . ALA A 1 177 ? -7.055 -22.453 39.732 1.00 61.97 177 ALA A CA 1
ATOM 1324 C C . ALA A 1 177 ? -7.253 -22.597 41.253 1.00 61.97 177 ALA A C 1
ATOM 1326 O O . ALA A 1 177 ? -8.356 -22.895 41.719 1.00 61.97 177 ALA A O 1
ATOM 1327 N N . ILE A 1 178 ? -6.201 -22.356 42.042 1.00 60.84 178 ILE A N 1
ATOM 1328 C CA . ILE A 1 178 ? -6.283 -22.313 43.510 1.00 60.84 178 ILE A CA 1
ATOM 1329 C C . ILE A 1 178 ? -6.520 -20.864 43.941 1.00 60.84 178 ILE A C 1
ATOM 1331 O O . ILE A 1 178 ? -5.724 -19.979 43.638 1.00 60.84 178 ILE A O 1
ATOM 1335 N N . ARG A 1 179 ? -7.606 -20.624 44.680 1.00 55.81 179 ARG A N 1
ATOM 1336 C CA . ARG A 1 179 ? -7.865 -19.340 45.341 1.00 55.81 179 ARG A CA 1
ATOM 1337 C C . ARG A 1 179 ? -7.112 -19.296 46.671 1.00 55.81 179 ARG A C 1
ATOM 1339 O O . ARG A 1 179 ? -7.193 -20.242 47.452 1.00 55.81 179 ARG A O 1
ATOM 1346 N N . SER A 1 180 ? -6.413 -18.200 46.947 1.00 61.31 180 SER A N 1
ATOM 1347 C CA . SER A 1 180 ? -5.827 -17.942 48.262 1.00 61.31 180 SER A CA 1
ATOM 1348 C C . SER A 1 180 ? -6.930 -17.810 49.322 1.00 61.31 180 SER A C 1
ATOM 1350 O O . SER A 1 180 ? -7.863 -17.024 49.170 1.00 61.31 180 SER A O 1
ATOM 1352 N N . ALA A 1 181 ? -6.825 -18.590 50.399 1.00 52.75 181 ALA A N 1
ATOM 1353 C CA . ALA A 1 181 ? -7.672 -18.478 51.583 1.00 52.75 181 ALA A CA 1
ATOM 1354 C C . ALA A 1 181 ? -7.004 -17.537 52.596 1.00 52.75 181 ALA A C 1
ATOM 1356 O O . ALA A 1 181 ? -6.532 -17.977 53.638 1.00 52.75 181 ALA A O 1
ATOM 1357 N N . TYR A 1 182 ? -6.883 -16.256 52.252 1.00 49.44 182 TYR A N 1
ATOM 1358 C CA . TYR A 1 182 ? -6.661 -15.233 53.271 1.00 49.44 182 TYR A CA 1
ATOM 1359 C C . TYR A 1 182 ? -8.043 -14.701 53.657 1.00 49.44 182 TYR A C 1
ATOM 1361 O O . TYR A 1 182 ? -8.681 -14.000 52.874 1.00 49.44 182 TYR A O 1
ATOM 1369 N N . GLU A 1 183 ? -8.540 -15.152 54.810 1.00 48.50 183 GLU A N 1
ATOM 1370 C CA . GLU A 1 183 ? -9.511 -14.392 55.600 1.00 48.50 183 GLU A CA 1
ATOM 1371 C C . GLU A 1 183 ? -8.712 -13.329 56.375 1.00 48.50 183 GLU A C 1
ATOM 1373 O O . GLU A 1 183 ? -7.605 -13.632 56.831 1.00 48.50 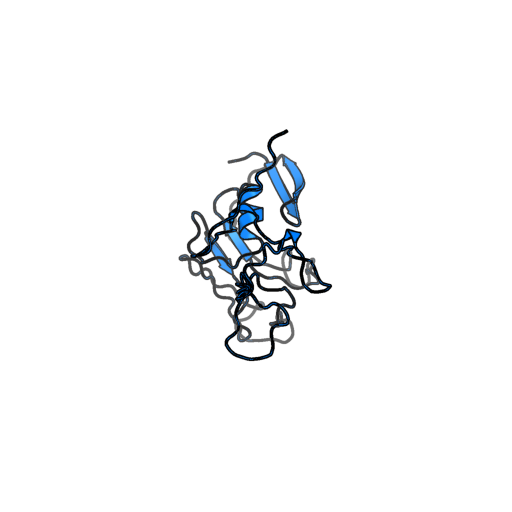183 GLU A O 1
ATOM 1378 N N . ASP A 1 184 ? -9.230 -12.097 56.431 1.00 50.59 184 ASP A N 1
ATOM 1379 C CA . ASP A 1 184 ? -8.611 -10.950 57.121 1.00 50.59 184 ASP A CA 1
ATOM 1380 C C . ASP A 1 184 ? -8.392 -11.191 58.627 1.00 50.59 184 ASP A C 1
ATOM 1382 O O . ASP A 1 184 ? -9.271 -11.814 59.274 1.00 50.59 184 ASP A O 1
#

Organism: NCBI:txid412755

Radius of gyration: 24.57 Å; chains: 1; bounding box: 35×58×77 Å

Sequence (184 aa):
AGDRGRVYINGIEKANGAMTTDPASNDATTKIGCRNNFNDFPFNGTIDEVAIYDRALSAEEIRANMHTRLTGNEPNLVGYWDFDEGEGQVAYDLSPYGNHGRLGSTPNADASDPAWVESDAPIGICTYIAFDIKPGSCLNPLNLASRGVLPVAILGAEDFDVNAIDPASIFLEGVPAIRSAYED